Protein AF-A0A7T5EX10-F1 (afdb_monomer_lite)

pLDDT: mean 94.76, std 4.85, range [67.81, 98.88]

Sequence (346 aa):
MNSPRFLYRLFFRVMPVARNEIRRWTQKASNIPDDVLRQQALASLTTKRFHSDGGSVYAAQQIAGTRQLVRLIVALQTISDYLDNLCDRCETYDERDFHQLHHAMRDAVNPDAPLRPYYALRGYPDDGGYLADLVTACQSEIRQLPGYDAAKPYVEWLTQRYCELQEYKHIEPSQRQPRLIEWAKGYEEQFPELSWWEFAAATGSTLGTFALFAAAQNALSKEQAEAIWKGYFPWLCGLHILLDYLIDLEEDIQEGDFNFVQSYPSMGQAYSRLRRFKAEALQHVQGIEANTNIHRHVVNGLLAMYLSDNKVGRQAKVQPARKLVWSSGPTTWLFYGACIVYRIVR

Structure (mmCIF, N/CA/C/O backbone):
data_AF-A0A7T5EX10-F1
#
_entry.id   AF-A0A7T5EX10-F1
#
loop_
_atom_site.group_PDB
_atom_site.id
_atom_site.type_symbol
_atom_site.label_atom_id
_atom_site.label_alt_id
_atom_site.label_comp_id
_atom_site.label_asym_id
_atom_site.label_entity_id
_atom_site.label_seq_id
_atom_site.pdbx_PDB_ins_code
_atom_site.Cartn_x
_atom_site.Cartn_y
_atom_site.Cartn_z
_atom_site.occupancy
_atom_site.B_iso_or_equiv
_atom_site.auth_seq_id
_atom_site.auth_comp_id
_atom_site.auth_asym_id
_atom_site.auth_atom_id
_atom_site.pdbx_PDB_model_num
ATOM 1 N N . MET A 1 1 ? -9.673 -0.067 21.746 1.00 84.38 1 MET A N 1
ATOM 2 C CA . MET A 1 1 ? -8.866 -1.171 22.323 1.00 84.38 1 MET A CA 1
ATOM 3 C C . MET A 1 1 ? -7.502 -0.620 22.715 1.00 84.38 1 MET A C 1
ATOM 5 O O . MET A 1 1 ? -6.947 0.125 21.921 1.00 84.38 1 MET A O 1
ATOM 9 N N . ASN A 1 2 ? -6.985 -0.934 23.909 1.00 89.19 2 ASN A N 1
ATOM 10 C CA . ASN A 1 2 ? -5.665 -0.456 24.347 1.00 89.19 2 ASN A CA 1
ATOM 11 C C . ASN A 1 2 ? -4.507 -1.151 23.597 1.00 89.19 2 ASN A C 1
ATOM 13 O O . ASN A 1 2 ? -4.703 -2.194 22.965 1.00 89.19 2 ASN A O 1
ATOM 17 N N . SER A 1 3 ? -3.305 -0.575 23.673 1.00 92.81 3 SER A N 1
ATOM 18 C CA . SER A 1 3 ? -2.128 -1.013 22.910 1.00 92.81 3 SER A CA 1
ATOM 19 C C . SER A 1 3 ? -1.701 -2.464 23.198 1.00 92.81 3 SER A C 1
ATOM 21 O O . SER A 1 3 ? -1.506 -3.205 22.234 1.00 92.81 3 SER A O 1
ATOM 23 N N . PRO A 1 4 ? -1.632 -2.951 24.458 1.00 92.94 4 PRO A N 1
ATOM 24 C CA . PRO A 1 4 ? -1.248 -4.343 24.726 1.00 92.94 4 PRO A CA 1
ATOM 25 C C . PRO A 1 4 ? -2.238 -5.367 24.158 1.00 92.94 4 PRO A C 1
ATOM 27 O O . PRO A 1 4 ? -1.833 -6.348 23.536 1.00 92.94 4 PRO A O 1
ATOM 30 N N . ARG A 1 5 ? -3.550 -5.129 24.308 1.00 92.75 5 ARG A N 1
ATOM 31 C CA . ARG A 1 5 ? -4.578 -6.027 23.757 1.00 92.75 5 ARG A CA 1
ATOM 32 C C . ARG A 1 5 ? -4.584 -6.005 22.229 1.00 92.75 5 ARG A C 1
ATOM 34 O O . ARG A 1 5 ? -4.817 -7.045 21.615 1.00 92.75 5 ARG A O 1
ATOM 41 N N . PHE A 1 6 ? -4.309 -4.845 21.628 1.00 93.75 6 PHE A N 1
ATOM 42 C CA . PHE A 1 6 ? -4.122 -4.716 20.185 1.00 93.75 6 PHE A CA 1
ATOM 43 C C . PHE A 1 6 ? -2.951 -5.573 19.695 1.00 93.75 6 PHE A C 1
ATOM 45 O O . PHE A 1 6 ? -3.161 -6.413 18.825 1.00 93.75 6 PHE A O 1
ATOM 52 N N . LEU A 1 7 ? -1.768 -5.442 20.304 1.00 94.00 7 LEU A N 1
ATOM 53 C CA . LEU A 1 7 ? -0.596 -6.244 19.939 1.00 94.00 7 LEU A CA 1
ATOM 54 C C . LEU A 1 7 ? -0.833 -7.743 20.143 1.00 94.00 7 LEU A C 1
ATOM 56 O O . LEU A 1 7 ? -0.479 -8.538 19.278 1.00 94.00 7 LEU A O 1
ATOM 60 N N . TYR A 1 8 ? -1.488 -8.138 21.240 1.00 94.06 8 TYR A N 1
ATOM 61 C CA . TYR A 1 8 ? -1.846 -9.538 21.462 1.00 94.06 8 TYR A CA 1
ATOM 62 C C . TYR A 1 8 ? -2.723 -10.082 20.325 1.00 94.06 8 TYR A C 1
ATOM 64 O O . TYR A 1 8 ? -2.437 -11.137 19.761 1.00 94.06 8 TYR A O 1
ATOM 72 N N . ARG A 1 9 ? -3.781 -9.357 19.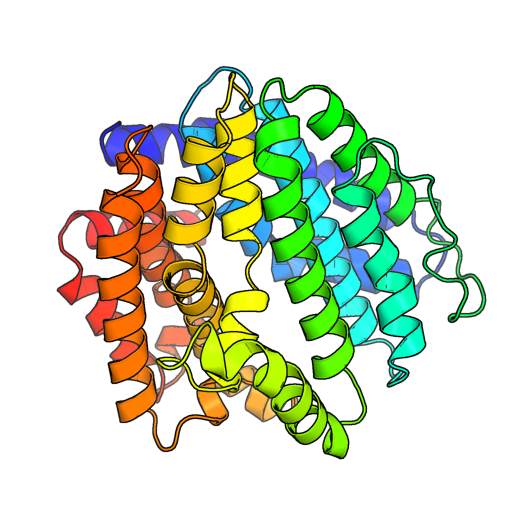938 1.00 93.19 9 ARG A N 1
ATOM 73 C CA . ARG A 1 9 ? -4.629 -9.773 18.811 1.00 93.19 9 ARG A CA 1
ATOM 74 C C . ARG A 1 9 ? -3.854 -9.803 17.501 1.00 93.19 9 ARG A C 1
ATOM 76 O O . ARG A 1 9 ? -3.982 -10.771 16.756 1.00 93.19 9 ARG A O 1
ATOM 83 N N . LEU A 1 10 ? -3.043 -8.783 17.242 1.00 94.25 10 LEU A N 1
ATOM 84 C CA . LEU A 1 10 ? -2.230 -8.702 16.041 1.00 94.25 10 LEU A CA 1
ATOM 85 C C . LEU A 1 10 ? -1.325 -9.932 15.910 1.00 94.25 10 LEU A C 1
ATOM 87 O O . LEU A 1 10 ? -1.465 -10.702 14.964 1.00 94.25 10 LEU A O 1
ATOM 91 N N . PHE A 1 11 ? -0.461 -10.183 16.892 1.00 92.69 11 PHE A N 1
ATOM 92 C CA . PHE A 1 11 ? 0.541 -11.242 16.784 1.00 92.69 11 PHE A CA 1
ATOM 93 C C . PHE A 1 11 ? -0.019 -12.654 16.952 1.00 92.69 11 PHE A C 1
ATOM 95 O O . PHE A 1 11 ? 0.466 -13.567 16.291 1.00 92.69 11 PHE A O 1
ATOM 102 N N . PHE A 1 12 ? -1.038 -12.856 17.793 1.00 91.69 12 PHE A N 1
ATOM 103 C CA . PHE A 1 12 ? -1.531 -14.206 18.101 1.00 91.69 12 PHE A CA 1
ATOM 104 C C . PHE A 1 12 ? -2.810 -14.597 17.358 1.00 91.69 12 PHE A C 1
ATOM 106 O O . PHE A 1 12 ? -3.148 -15.779 17.329 1.00 91.69 12 PHE A O 1
ATOM 113 N N . ARG A 1 13 ? -3.547 -13.648 16.768 1.00 93.06 13 ARG A N 1
ATOM 114 C CA . ARG A 1 13 ? -4.808 -13.938 16.057 1.00 93.06 13 ARG A CA 1
ATOM 115 C C . ARG A 1 13 ? -4.773 -13.546 14.588 1.00 93.06 13 ARG A C 1
ATOM 117 O O . ARG A 1 13 ? -5.311 -14.289 13.778 1.00 93.06 13 ARG A O 1
ATOM 124 N N . VAL A 1 14 ? -4.136 -12.430 14.246 1.00 95.62 14 VAL A N 1
ATOM 125 C CA . VAL A 1 14 ? -4.087 -11.930 12.865 1.00 95.62 14 VAL A CA 1
ATOM 126 C C . VAL A 1 14 ? -2.892 -12.499 12.108 1.00 95.62 14 VAL A C 1
ATOM 128 O O . VAL A 1 14 ? -3.078 -13.138 11.076 1.00 95.62 14 VAL A O 1
ATOM 131 N N . MET A 1 15 ? -1.675 -12.331 12.637 1.00 93.81 15 MET A N 1
ATOM 132 C CA . MET A 1 15 ? -0.450 -12.763 11.960 1.00 93.81 15 MET A CA 1
ATOM 133 C C . MET A 1 15 ? -0.489 -14.246 11.560 1.00 93.81 15 MET A C 1
ATOM 135 O O . MET A 1 15 ? -0.201 -14.537 10.406 1.00 93.81 15 MET A O 1
ATOM 139 N N . PRO A 1 16 ? -0.912 -15.212 12.402 1.00 93.81 16 PRO A N 1
ATOM 140 C CA . PRO A 1 16 ? -0.974 -16.613 11.979 1.00 93.81 16 PRO A CA 1
ATOM 141 C C . PRO A 1 16 ? -1.881 -16.849 10.763 1.00 93.81 16 PRO A C 1
ATOM 143 O O . PRO A 1 16 ? -1.556 -17.685 9.920 1.00 93.81 16 PRO A O 1
ATOM 146 N N . VAL A 1 17 ? -2.980 -16.093 10.646 1.00 96.06 17 VAL A N 1
ATOM 147 C CA . VAL A 1 17 ? -3.893 -16.160 9.496 1.00 96.06 17 VAL A CA 1
ATOM 148 C C . VAL A 1 17 ? -3.224 -15.570 8.257 1.00 96.06 17 VAL A C 1
ATOM 150 O O . VAL A 1 17 ? -3.201 -16.233 7.224 1.00 96.06 17 VAL A O 1
ATOM 153 N N . ALA A 1 18 ? -2.597 -14.394 8.370 1.00 95.88 18 ALA A N 1
ATOM 154 C CA . ALA A 1 18 ? -1.894 -13.757 7.253 1.00 95.88 18 ALA A CA 1
ATOM 155 C C . ALA A 1 18 ? -0.783 -14.666 6.710 1.00 95.88 18 ALA A C 1
ATOM 157 O O . ALA A 1 18 ? -0.689 -14.915 5.512 1.00 95.88 18 ALA A O 1
ATOM 158 N N . ARG A 1 19 ? -0.008 -15.285 7.607 1.00 93.94 19 ARG A N 1
ATOM 159 C CA . ARG A 1 19 ? 1.041 -16.252 7.255 1.00 93.94 19 ARG A CA 1
ATOM 160 C C . ARG A 1 19 ? 0.503 -17.511 6.579 1.00 93.94 19 ARG A C 1
ATOM 162 O O . ARG A 1 19 ? 1.232 -18.150 5.824 1.00 93.94 19 ARG A O 1
ATOM 169 N N . ASN A 1 20 ? -0.719 -17.931 6.896 1.00 96.12 20 ASN A N 1
ATOM 170 C CA . ASN A 1 20 ? -1.351 -19.062 6.224 1.00 96.12 20 ASN A CA 1
ATOM 171 C C . ASN A 1 20 ? -1.798 -18.689 4.806 1.00 96.12 20 ASN A C 1
ATOM 173 O O . ASN A 1 20 ? -1.563 -19.456 3.879 1.00 96.12 20 ASN A O 1
ATOM 177 N N . GLU A 1 21 ? -2.379 -17.501 4.631 1.00 97.69 21 GLU A N 1
ATOM 178 C CA . GLU A 1 21 ? -2.768 -16.996 3.310 1.00 97.69 21 GLU A CA 1
ATOM 179 C C . GLU A 1 21 ? -1.551 -16.749 2.410 1.00 97.69 21 GLU A C 1
ATOM 181 O O . GLU A 1 21 ? -1.556 -17.187 1.265 1.00 97.69 21 GLU A O 1
ATOM 186 N N . ILE A 1 22 ? -0.466 -16.171 2.939 1.00 96.75 22 ILE A N 1
ATOM 187 C CA . ILE A 1 22 ? 0.800 -16.032 2.202 1.00 96.75 22 ILE A CA 1
ATOM 188 C C . ILE A 1 22 ? 1.311 -17.405 1.755 1.00 96.75 22 ILE A C 1
ATOM 190 O O . ILE A 1 22 ? 1.597 -17.584 0.581 1.00 96.75 22 ILE A O 1
ATOM 194 N N . ARG A 1 23 ? 1.354 -18.409 2.648 1.00 97.06 23 ARG A N 1
ATOM 195 C CA . ARG A 1 23 ? 1.777 -19.777 2.283 1.00 97.06 23 ARG A CA 1
ATOM 196 C C . ARG A 1 23 ? 0.911 -20.386 1.181 1.00 97.06 23 ARG A C 1
ATOM 198 O O . ARG A 1 23 ? 1.448 -21.024 0.280 1.00 97.06 23 ARG A O 1
ATOM 205 N N . ARG A 1 24 ? -0.407 -20.173 1.237 1.00 98.06 24 ARG A N 1
ATOM 206 C CA . ARG A 1 24 ? -1.337 -20.617 0.191 1.00 98.06 24 ARG A CA 1
ATOM 207 C C . ARG A 1 24 ? -0.996 -19.977 -1.155 1.00 98.06 24 ARG A C 1
ATOM 209 O O . ARG A 1 24 ? -0.929 -20.684 -2.158 1.00 98.06 24 ARG A O 1
ATOM 216 N N . TRP A 1 25 ? -0.753 -18.668 -1.181 1.00 98.50 25 TRP A N 1
ATOM 217 C CA . TRP A 1 25 ? -0.365 -17.973 -2.408 1.00 98.50 25 TRP A CA 1
ATOM 218 C C . TRP A 1 25 ? 1.036 -18.351 -2.887 1.00 98.50 25 TRP A C 1
ATOM 220 O O . TRP A 1 25 ? 1.220 -18.482 -4.090 1.00 98.50 25 TRP A O 1
ATOM 230 N N . THR A 1 26 ? 1.987 -18.633 -1.993 1.00 98.31 26 THR A N 1
ATOM 231 C CA . THR A 1 26 ? 3.313 -19.159 -2.358 1.00 98.31 26 THR A CA 1
ATOM 232 C C . THR A 1 26 ? 3.210 -20.521 -3.035 1.00 98.31 26 THR A C 1
ATOM 234 O O . THR A 1 26 ? 3.834 -20.729 -4.068 1.00 98.31 26 THR A O 1
ATOM 237 N N . GLN A 1 27 ? 2.390 -21.435 -2.505 1.00 98.06 27 GLN A N 1
ATOM 238 C CA . GLN A 1 27 ? 2.165 -22.743 -3.130 1.00 98.06 27 GLN A CA 1
ATOM 239 C C . GLN A 1 27 ? 1.499 -22.616 -4.505 1.00 98.06 27 GLN A C 1
ATOM 241 O O . GLN A 1 27 ? 1.769 -23.403 -5.407 1.00 98.06 27 GLN A O 1
ATOM 246 N N . LYS A 1 28 ? 0.610 -21.636 -4.679 1.00 98.31 28 LYS A N 1
ATOM 247 C CA . LYS A 1 28 ? 0.007 -21.382 -5.987 1.00 98.31 28 LYS A CA 1
ATOM 248 C C . LYS A 1 28 ? 1.030 -20.794 -6.962 1.00 98.31 28 LYS A C 1
ATOM 250 O O . LYS A 1 28 ? 1.142 -21.285 -8.078 1.00 98.31 28 LYS A O 1
ATOM 255 N N . ALA A 1 29 ? 1.816 -19.817 -6.511 1.00 98.38 29 ALA A N 1
ATOM 256 C CA . ALA A 1 29 ? 2.875 -19.194 -7.295 1.00 98.38 29 ALA A CA 1
ATOM 257 C C . ALA A 1 29 ? 3.938 -20.209 -7.744 1.00 98.38 29 ALA A C 1
ATOM 259 O O . ALA A 1 29 ? 4.404 -20.137 -8.873 1.00 98.38 29 ALA A O 1
ATOM 260 N N . SER A 1 30 ? 4.285 -21.208 -6.921 1.00 98.12 30 SER A N 1
ATOM 261 C CA . SER A 1 30 ? 5.263 -22.238 -7.305 1.00 98.12 30 SER A CA 1
ATOM 262 C C . SER A 1 30 ? 4.819 -23.127 -8.469 1.00 98.12 30 SER A C 1
ATOM 264 O O . SER A 1 30 ? 5.660 -23.797 -9.057 1.00 98.12 30 SER A O 1
ATOM 266 N N . ASN A 1 31 ? 3.524 -23.135 -8.792 1.00 98.00 31 ASN A N 1
ATOM 267 C CA . ASN A 1 31 ? 2.961 -23.903 -9.901 1.00 98.00 31 ASN A CA 1
ATOM 268 C C . ASN A 1 31 ? 2.751 -23.056 -11.166 1.00 98.00 31 ASN A C 1
ATOM 270 O O . ASN A 1 31 ? 2.185 -23.569 -12.128 1.00 98.00 31 ASN A O 1
ATOM 274 N N . ILE A 1 32 ? 3.169 -21.783 -11.170 1.00 98.62 32 ILE A N 1
ATOM 275 C CA . ILE A 1 32 ? 3.121 -20.929 -12.360 1.00 98.62 32 ILE A CA 1
ATOM 276 C C . ILE A 1 32 ? 3.999 -21.560 -13.463 1.00 98.62 32 ILE A C 1
ATOM 278 O O . ILE A 1 32 ? 5.187 -21.790 -13.206 1.00 98.62 32 ILE A O 1
ATOM 282 N N . PRO A 1 33 ? 3.454 -21.852 -14.662 1.00 98.12 33 PRO A N 1
ATOM 283 C CA . PRO A 1 33 ? 4.213 -22.468 -15.752 1.00 98.12 33 PRO A CA 1
ATOM 284 C C . PRO A 1 33 ? 5.353 -21.590 -16.270 1.00 98.12 33 PRO A C 1
ATOM 286 O O . PRO A 1 33 ? 6.474 -22.078 -16.399 1.00 98.12 33 PRO A O 1
ATOM 289 N N . ASP A 1 34 ? 5.088 -20.305 -16.520 1.00 97.50 34 ASP A N 1
ATOM 290 C CA . ASP A 1 34 ? 6.103 -19.370 -17.001 1.00 97.50 34 ASP A CA 1
ATOM 291 C C . ASP A 1 34 ? 7.179 -19.090 -15.936 1.00 97.50 34 ASP A C 1
ATOM 293 O O . ASP A 1 34 ? 6.892 -18.678 -14.809 1.00 97.50 34 ASP A O 1
ATOM 297 N N . ASP A 1 35 ? 8.445 -19.310 -16.289 1.00 95.81 35 ASP A N 1
ATOM 298 C CA . ASP A 1 35 ? 9.564 -19.220 -15.349 1.00 95.81 35 ASP A CA 1
ATOM 299 C C . ASP A 1 35 ? 9.772 -17.800 -14.806 1.00 95.81 35 ASP A C 1
ATOM 301 O O . ASP A 1 35 ? 10.053 -17.633 -13.613 1.00 95.81 35 ASP A O 1
ATOM 305 N N . VAL A 1 36 ? 9.595 -16.780 -15.652 1.00 94.88 36 VAL A N 1
ATOM 306 C CA . VAL A 1 36 ? 9.777 -15.375 -15.272 1.00 94.88 36 VAL A CA 1
ATOM 307 C C . VAL A 1 36 ? 8.652 -14.957 -14.333 1.00 94.88 36 VAL A C 1
ATOM 309 O O . VAL A 1 36 ? 8.920 -14.451 -13.241 1.00 94.88 36 VAL A O 1
ATOM 312 N N . LEU A 1 37 ? 7.396 -15.227 -14.695 1.00 97.00 37 LEU A N 1
ATOM 313 C CA . LEU A 1 37 ? 6.245 -14.921 -13.846 1.00 97.00 37 LEU A CA 1
ATOM 314 C C . LEU A 1 37 ? 6.333 -15.644 -12.498 1.00 97.00 37 LEU A C 1
ATOM 316 O O . LEU A 1 37 ? 6.092 -15.024 -11.458 1.00 97.00 37 LEU A O 1
ATOM 320 N N . ARG A 1 38 ? 6.731 -16.924 -12.499 1.00 98.06 38 ARG A N 1
ATOM 321 C CA . ARG A 1 38 ? 6.936 -17.714 -11.279 1.00 98.06 38 ARG A CA 1
ATOM 322 C C . ARG A 1 38 ? 7.993 -17.090 -10.381 1.00 98.06 38 ARG A C 1
ATOM 324 O O . ARG A 1 38 ? 7.754 -16.917 -9.184 1.00 98.06 38 ARG A O 1
ATOM 331 N N . GLN A 1 39 ? 9.152 -16.748 -10.943 1.00 97.12 39 GLN A N 1
ATOM 332 C CA . GLN A 1 39 ? 10.242 -16.132 -10.194 1.00 97.12 39 GLN A CA 1
ATOM 333 C C . GLN A 1 39 ? 9.799 -14.807 -9.569 1.00 97.12 39 GLN A C 1
ATOM 335 O O . GLN A 1 39 ? 10.021 -14.603 -8.375 1.00 97.12 39 GLN A O 1
ATOM 340 N N . GLN A 1 40 ? 9.126 -13.939 -10.332 1.00 96.50 40 GLN A N 1
ATOM 341 C CA . GLN A 1 40 ? 8.692 -12.635 -9.828 1.00 96.50 40 GLN A CA 1
ATOM 342 C C . GLN A 1 40 ? 7.598 -12.745 -8.756 1.00 96.50 40 GLN A C 1
ATOM 344 O O . GLN A 1 40 ? 7.660 -12.022 -7.759 1.00 96.50 40 GLN A O 1
ATOM 349 N N . ALA A 1 41 ? 6.652 -13.681 -8.898 1.00 97.31 41 ALA A N 1
ATOM 350 C CA . ALA A 1 41 ? 5.614 -13.940 -7.895 1.00 97.31 41 ALA A CA 1
ATOM 351 C C . ALA A 1 41 ? 6.184 -14.523 -6.589 1.00 97.31 41 ALA A C 1
ATOM 353 O O . ALA A 1 41 ? 5.795 -14.128 -5.489 1.00 97.31 41 ALA A O 1
ATOM 354 N N . LEU A 1 42 ? 7.129 -15.464 -6.681 1.00 97.94 42 LEU A N 1
ATOM 355 C CA . LEU A 1 42 ? 7.789 -16.027 -5.499 1.00 97.94 42 LEU A CA 1
ATOM 356 C C . LEU A 1 42 ? 8.695 -14.999 -4.810 1.00 97.94 42 LEU A C 1
ATOM 358 O O . LEU A 1 42 ? 8.747 -14.958 -3.575 1.00 97.94 42 LEU A O 1
ATOM 362 N N . ALA A 1 43 ? 9.382 -14.161 -5.592 1.00 95.12 43 ALA A N 1
ATOM 363 C CA . ALA A 1 43 ? 10.202 -13.079 -5.071 1.00 95.12 43 ALA A CA 1
ATOM 364 C C . ALA A 1 43 ? 9.348 -12.079 -4.280 1.00 95.12 43 ALA A C 1
ATOM 366 O O . ALA A 1 43 ? 9.666 -11.828 -3.117 1.00 95.12 43 ALA A O 1
ATOM 367 N N . SER A 1 44 ? 8.229 -11.594 -4.839 1.00 93.88 44 SER A N 1
ATOM 368 C CA . SER A 1 44 ? 7.360 -10.614 -4.167 1.00 93.88 44 SER A CA 1
ATOM 369 C C . SER A 1 44 ? 6.816 -11.150 -2.836 1.00 93.88 44 SER A C 1
ATOM 371 O O . SER A 1 44 ? 6.927 -10.493 -1.800 1.00 93.88 44 SER A O 1
ATOM 373 N N . LEU A 1 45 ? 6.348 -12.402 -2.804 1.00 93.19 45 LEU A N 1
ATOM 374 C CA . LEU A 1 45 ? 5.855 -13.054 -1.584 1.00 93.19 45 LEU A CA 1
ATOM 375 C C . LEU A 1 45 ? 6.933 -13.265 -0.508 1.00 93.19 45 LEU A C 1
ATOM 377 O O . LEU A 1 45 ? 6.601 -13.406 0.674 1.00 93.19 45 LEU A O 1
ATOM 381 N N . THR A 1 46 ? 8.209 -13.311 -0.893 1.00 89.81 46 THR A N 1
ATOM 382 C CA . THR A 1 46 ? 9.328 -13.540 0.031 1.00 89.81 46 THR A CA 1
ATOM 383 C C . THR A 1 46 ? 9.881 -12.226 0.570 1.00 89.81 46 THR A C 1
ATOM 385 O O . THR A 1 46 ? 9.976 -12.057 1.790 1.00 89.81 46 THR A O 1
ATOM 388 N N . THR A 1 47 ? 10.218 -11.288 -0.317 1.00 84.88 47 THR A N 1
ATOM 389 C CA . THR A 1 47 ? 10.913 -10.042 0.033 1.00 84.88 47 THR A CA 1
ATOM 390 C C . THR A 1 47 ? 9.956 -8.961 0.536 1.00 84.88 47 THR A C 1
ATOM 392 O O . THR A 1 47 ? 10.295 -8.248 1.479 1.00 84.88 47 THR A O 1
ATOM 395 N N . LYS A 1 48 ? 8.720 -8.910 0.018 1.00 86.12 48 LYS A N 1
ATOM 396 C CA . LYS A 1 48 ? 7.714 -7.875 0.338 1.00 86.12 48 LYS A CA 1
ATOM 397 C C . LYS A 1 48 ? 6.643 -8.333 1.332 1.00 86.12 48 LYS A C 1
ATOM 399 O O . LYS A 1 48 ? 5.708 -7.612 1.663 1.00 86.12 48 LYS A O 1
ATOM 404 N N . ARG A 1 49 ? 6.822 -9.509 1.947 1.00 83.38 49 ARG A N 1
ATOM 405 C CA . ARG A 1 49 ? 5.900 -10.082 2.953 1.00 83.38 49 ARG A CA 1
ATOM 406 C C . ARG A 1 49 ? 5.499 -9.121 4.080 1.00 83.38 49 ARG A C 1
ATOM 408 O O . ARG A 1 49 ? 4.422 -9.267 4.661 1.00 83.38 49 ARG A O 1
ATOM 415 N N . PHE A 1 50 ? 6.373 -8.186 4.448 1.00 85.25 50 PHE A N 1
ATOM 416 C CA . PHE A 1 50 ? 6.081 -7.223 5.507 1.00 85.25 50 PHE A CA 1
ATOM 417 C C . PHE A 1 50 ? 4.923 -6.274 5.148 1.00 85.25 50 PHE A C 1
ATOM 419 O O . PHE A 1 50 ? 4.216 -5.868 6.068 1.00 85.25 50 PHE A O 1
ATOM 426 N N . HIS A 1 51 ? 4.652 -6.010 3.862 1.00 88.56 51 HIS A N 1
ATOM 427 C CA . HIS A 1 51 ? 3.479 -5.245 3.425 1.00 88.56 51 HIS A CA 1
ATOM 428 C C . HIS A 1 51 ? 2.177 -5.953 3.804 1.00 88.56 51 HIS A C 1
ATOM 430 O O . HIS A 1 51 ? 1.279 -5.348 4.383 1.00 88.56 51 HIS A O 1
ATOM 436 N N . SER A 1 52 ? 2.089 -7.264 3.559 1.00 87.31 52 SER A N 1
ATOM 437 C CA . SER A 1 52 ? 0.919 -8.073 3.930 1.00 87.31 52 SER A CA 1
ATOM 438 C C . SER A 1 52 ? 0.747 -8.202 5.451 1.00 87.31 52 SER A C 1
ATOM 440 O O . SER A 1 52 ? -0.374 -8.097 5.963 1.00 87.31 52 SER A O 1
ATOM 442 N N . ASP A 1 53 ? 1.847 -8.390 6.195 1.00 85.50 53 ASP A N 1
ATOM 443 C CA . ASP A 1 53 ? 1.834 -8.385 7.667 1.00 85.50 53 ASP A CA 1
ATOM 444 C C . ASP A 1 53 ? 1.351 -7.010 8.193 1.00 85.50 53 ASP A C 1
ATOM 446 O O . ASP A 1 53 ? 0.477 -6.932 9.060 1.00 85.50 53 ASP A O 1
ATOM 450 N N . GLY A 1 54 ? 1.881 -5.918 7.635 1.00 86.06 54 GLY A N 1
ATOM 451 C CA . GLY A 1 54 ? 1.551 -4.538 7.987 1.00 86.06 54 GLY A CA 1
ATOM 452 C C . GLY A 1 54 ? 0.122 -4.136 7.636 1.00 86.06 54 GLY A C 1
ATOM 453 O O . GLY A 1 54 ? -0.573 -3.561 8.469 1.00 86.06 54 GLY A O 1
ATOM 454 N N . GLY A 1 55 ? -0.359 -4.498 6.449 1.00 88.88 55 GLY A N 1
ATOM 455 C CA . GLY A 1 55 ? -1.735 -4.259 6.022 1.00 88.88 55 GLY A CA 1
ATOM 456 C C . GLY A 1 55 ? -2.738 -5.013 6.892 1.00 88.88 55 GLY A C 1
ATOM 457 O O . GLY A 1 55 ? -3.784 -4.482 7.246 1.00 88.88 55 GLY A O 1
ATOM 458 N N . SER A 1 56 ? -2.407 -6.225 7.343 1.00 93.00 56 SER A N 1
ATOM 459 C CA . SER A 1 56 ? -3.333 -7.048 8.132 1.00 93.00 56 SER A CA 1
ATOM 460 C C . SER A 1 56 ? -3.665 -6.467 9.519 1.00 93.00 56 SER A C 1
ATOM 462 O O . SER A 1 56 ? -4.597 -6.945 10.167 1.00 93.00 56 SER A O 1
ATOM 464 N N . VAL A 1 57 ? -2.976 -5.414 9.987 1.00 94.56 57 VAL A N 1
ATOM 465 C CA . VAL A 1 57 ? -3.213 -4.784 11.304 1.00 94.56 57 VAL A CA 1
ATOM 466 C C . VAL A 1 57 ? -4.665 -4.370 11.542 1.00 94.56 57 VAL A C 1
ATOM 468 O O . VAL A 1 57 ? -5.146 -4.431 12.678 1.00 94.56 57 VAL A O 1
ATOM 471 N N . TYR A 1 58 ? -5.391 -4.010 10.483 1.00 94.50 58 TYR A N 1
ATOM 472 C CA . TYR A 1 58 ? -6.802 -3.638 10.564 1.00 94.50 58 TYR A CA 1
ATOM 473 C C . TYR A 1 58 ? -7.688 -4.771 11.078 1.00 94.50 58 TYR A C 1
ATOM 475 O O . TYR A 1 58 ? -8.649 -4.516 11.804 1.00 94.50 58 TYR A O 1
ATOM 483 N N . ALA A 1 59 ? -7.325 -6.023 10.801 1.00 94.12 59 ALA A N 1
ATOM 484 C CA . ALA A 1 59 ? -8.070 -7.193 11.246 1.00 94.12 59 ALA A CA 1
ATOM 485 C C . ALA A 1 59 ? -7.962 -7.454 12.756 1.00 94.12 59 ALA A C 1
ATOM 487 O O . ALA A 1 59 ? -8.676 -8.304 13.285 1.00 94.12 59 ALA A O 1
ATOM 488 N N . ALA A 1 60 ? -7.116 -6.712 13.482 1.00 93.19 60 ALA A N 1
ATOM 489 C CA . ALA A 1 60 ? -7.040 -6.797 14.940 1.00 93.19 60 ALA A CA 1
ATOM 490 C C . ALA A 1 60 ? -8.169 -6.017 15.650 1.00 93.19 60 ALA A C 1
ATOM 492 O O . ALA A 1 60 ? -8.380 -6.206 16.856 1.00 93.19 60 ALA A O 1
ATOM 493 N N . GLN A 1 61 ? -8.896 -5.148 14.934 1.00 87.69 61 GLN A N 1
ATOM 494 C CA . GLN A 1 61 ? -9.972 -4.318 15.489 1.00 87.69 61 GLN A CA 1
ATOM 495 C C . GLN A 1 61 ? -11.106 -5.158 16.084 1.00 87.69 61 GLN A C 1
ATOM 497 O O . GLN A 1 61 ? -11.484 -4.977 17.247 1.00 87.69 61 GLN A O 1
ATOM 502 N N . GLN A 1 62 ? -11.581 -6.134 15.316 1.00 84.62 62 GLN A N 1
ATOM 503 C CA . GLN A 1 62 ? -12.692 -7.013 15.661 1.00 84.62 62 GLN A CA 1
ATOM 504 C C . GLN A 1 62 ? -12.338 -8.476 15.381 1.00 84.62 62 GLN A C 1
ATOM 506 O O . GLN A 1 62 ? -11.493 -8.770 14.545 1.00 84.62 62 GLN A O 1
ATOM 511 N N . ILE A 1 63 ? -12.945 -9.390 16.146 1.00 82.81 63 ILE A N 1
ATOM 512 C CA . ILE A 1 63 ? -12.725 -10.841 15.998 1.00 82.81 63 ILE A CA 1
ATOM 513 C C . ILE A 1 63 ? -13.593 -11.396 14.863 1.00 82.81 63 ILE A C 1
ATOM 515 O O . ILE A 1 63 ? -13.155 -12.247 14.090 1.00 82.81 63 ILE A O 1
ATOM 519 N N . ALA A 1 64 ? -14.837 -10.919 14.773 1.00 88.62 64 ALA A N 1
ATOM 520 C CA . ALA A 1 64 ? -15.706 -11.231 13.651 1.00 88.62 64 ALA A CA 1
ATOM 521 C C . ALA A 1 64 ? -15.078 -10.675 12.367 1.00 88.62 64 ALA A C 1
ATOM 523 O O . ALA A 1 64 ? -14.573 -9.556 12.357 1.00 88.62 64 ALA A O 1
ATOM 524 N N . GLY A 1 65 ? -15.046 -11.481 11.308 1.00 91.19 65 GLY A N 1
ATOM 525 C CA . GLY A 1 65 ? -14.497 -11.056 10.022 1.00 91.19 65 GLY A CA 1
ATOM 526 C C . GLY A 1 65 ? -12.964 -10.980 9.938 1.00 91.19 65 GLY A C 1
ATOM 527 O O . GLY A 1 65 ? -12.460 -10.648 8.870 1.00 91.19 65 GLY A O 1
ATOM 528 N N . THR A 1 66 ? -12.192 -11.337 10.980 1.00 94.38 66 THR A N 1
ATOM 529 C CA . THR A 1 66 ? -10.711 -11.311 10.913 1.00 94.38 66 THR A CA 1
ATOM 530 C C . THR A 1 66 ? -10.176 -12.096 9.711 1.00 94.38 66 THR A C 1
ATOM 532 O O . THR A 1 66 ? -9.325 -11.600 8.981 1.00 94.38 66 THR A O 1
ATOM 535 N N . ARG A 1 67 ? -10.672 -13.321 9.480 1.00 96.56 67 ARG A N 1
ATOM 536 C CA . ARG A 1 67 ? -10.197 -14.171 8.371 1.00 96.56 67 ARG A CA 1
ATOM 537 C C . ARG A 1 67 ? -10.539 -13.590 6.999 1.00 96.56 67 ARG A C 1
ATOM 539 O O . ARG A 1 67 ? -9.676 -13.590 6.132 1.00 96.56 67 ARG A O 1
ATOM 546 N N . GLN A 1 68 ? -11.764 -13.090 6.844 1.00 97.31 68 GLN A N 1
ATOM 547 C CA . GLN A 1 68 ? -12.260 -12.448 5.624 1.00 97.31 68 GLN A CA 1
ATOM 548 C C . GLN A 1 68 ? -11.382 -11.243 5.252 1.00 97.31 68 GLN A C 1
ATOM 550 O O . GLN A 1 68 ? -10.836 -11.170 4.156 1.00 97.31 68 GLN A O 1
ATOM 555 N N . LEU A 1 69 ? -11.152 -10.341 6.214 1.00 97.69 69 LEU A N 1
ATOM 556 C CA . LEU A 1 69 ? -10.357 -9.137 5.983 1.00 97.69 69 LEU A CA 1
ATOM 557 C C . LEU A 1 69 ? -8.888 -9.460 5.692 1.00 97.69 69 LEU A C 1
ATOM 559 O O . LEU A 1 69 ? -8.302 -8.866 4.796 1.00 97.69 69 LEU A O 1
ATOM 563 N N . VAL A 1 70 ? -8.293 -10.419 6.410 1.00 98.25 70 VAL A N 1
ATOM 564 C CA . VAL A 1 70 ? -6.913 -10.849 6.137 1.00 98.25 70 VAL A CA 1
ATOM 565 C C . VAL A 1 70 ? -6.790 -11.455 4.740 1.00 98.25 70 VAL A C 1
ATOM 567 O O . VAL A 1 70 ? -5.838 -11.139 4.037 1.00 98.25 70 VAL A O 1
ATOM 570 N N . ARG A 1 71 ? -7.745 -12.287 4.310 1.00 98.38 71 ARG A N 1
ATOM 571 C CA . ARG A 1 71 ? -7.761 -12.852 2.952 1.00 98.38 71 ARG A CA 1
ATOM 572 C C . ARG A 1 71 ? -7.793 -11.775 1.881 1.00 98.38 71 ARG A C 1
ATOM 574 O O . ARG A 1 71 ? -6.980 -11.829 0.962 1.00 98.38 71 ARG A O 1
ATOM 581 N N . LEU A 1 72 ? -8.686 -10.801 2.040 1.00 98.62 72 LEU A N 1
ATOM 582 C CA . LEU A 1 72 ? -8.821 -9.676 1.122 1.00 98.62 72 LEU A CA 1
ATOM 583 C C . LEU A 1 72 ? -7.539 -8.838 1.058 1.00 98.62 72 LEU A C 1
ATOM 585 O O . LEU A 1 72 ? -7.009 -8.603 -0.023 1.00 98.62 72 LEU A O 1
ATOM 589 N N . ILE A 1 73 ? -7.010 -8.431 2.214 1.00 98.50 73 ILE A N 1
ATOM 590 C CA . ILE A 1 73 ? -5.801 -7.602 2.297 1.00 98.50 73 ILE A CA 1
ATOM 591 C C . ILE A 1 73 ? -4.592 -8.333 1.715 1.00 98.50 73 ILE A C 1
ATOM 593 O O . ILE A 1 73 ? -3.869 -7.758 0.910 1.00 98.50 73 ILE A O 1
ATOM 597 N N . VAL A 1 74 ? -4.376 -9.597 2.095 1.00 98.56 74 VAL A N 1
ATOM 598 C CA . VAL A 1 74 ? -3.236 -10.378 1.598 1.00 98.56 74 VAL A CA 1
ATOM 599 C C . VAL A 1 74 ? -3.351 -10.589 0.092 1.00 98.56 74 VAL A C 1
ATOM 601 O O . VAL A 1 74 ? -2.349 -10.443 -0.597 1.00 98.56 74 VAL A O 1
ATOM 604 N N . ALA A 1 75 ? -4.538 -10.897 -0.441 1.00 98.69 75 ALA A N 1
ATOM 605 C CA . ALA A 1 75 ? -4.718 -11.049 -1.883 1.00 98.69 75 ALA A CA 1
ATOM 606 C C . ALA A 1 75 ? -4.422 -9.739 -2.632 1.00 98.69 75 ALA A C 1
ATOM 608 O O . ALA A 1 75 ? -3.582 -9.743 -3.527 1.00 98.69 75 ALA A O 1
ATOM 609 N N . LEU A 1 76 ? -5.018 -8.612 -2.222 1.00 98.75 76 LEU A N 1
ATOM 610 C CA . LEU A 1 76 ? -4.806 -7.328 -2.899 1.00 98.75 76 LEU A CA 1
ATOM 611 C C . LEU A 1 76 ? -3.348 -6.856 -2.793 1.00 98.75 76 LEU A C 1
ATOM 613 O O . LEU A 1 76 ? -2.777 -6.394 -3.776 1.00 98.75 76 LEU A O 1
ATOM 617 N N . GLN A 1 77 ? -2.720 -7.019 -1.624 1.00 98.38 77 GLN A N 1
ATOM 618 C CA . GLN A 1 77 ? -1.310 -6.668 -1.451 1.00 98.38 77 GLN A CA 1
ATOM 619 C C . GLN A 1 77 ? -0.388 -7.587 -2.262 1.00 98.38 77 GLN A C 1
ATOM 621 O O . GLN A 1 77 ? 0.602 -7.118 -2.809 1.00 98.38 77 GLN A O 1
ATOM 626 N N . THR A 1 78 ? -0.732 -8.872 -2.401 1.00 98.44 78 THR A N 1
ATOM 627 C CA . THR A 1 78 ? 0.023 -9.801 -3.256 1.00 98.44 78 THR A CA 1
ATOM 628 C C . THR A 1 78 ? -0.055 -9.386 -4.725 1.00 98.44 78 THR A C 1
ATOM 630 O O . THR A 1 78 ? 0.961 -9.456 -5.406 1.00 98.44 78 THR A O 1
ATOM 633 N N . ILE A 1 79 ? -1.214 -8.907 -5.208 1.00 98.62 79 ILE A N 1
ATOM 634 C CA . ILE A 1 79 ? -1.327 -8.322 -6.557 1.00 98.62 79 ILE A CA 1
ATOM 635 C C . ILE A 1 79 ? -0.390 -7.117 -6.672 1.00 98.62 79 ILE A C 1
ATOM 637 O O . ILE A 1 79 ? 0.463 -7.110 -7.549 1.00 98.62 79 ILE A O 1
ATOM 641 N N . SER A 1 80 ? -0.509 -6.145 -5.762 1.00 97.81 80 SER A N 1
ATOM 642 C CA . SER A 1 80 ? 0.337 -4.942 -5.713 1.00 97.81 80 SER A CA 1
ATOM 643 C C . SER A 1 80 ? 1.830 -5.283 -5.806 1.00 97.81 80 SER A C 1
ATOM 645 O O . SER A 1 80 ? 2.511 -4.838 -6.722 1.00 97.81 80 SER A O 1
ATOM 647 N N . ASP A 1 81 ? 2.333 -6.121 -4.896 1.00 96.75 81 ASP A N 1
ATOM 648 C CA . ASP A 1 81 ? 3.761 -6.458 -4.820 1.00 96.75 81 ASP A CA 1
ATOM 649 C C . ASP A 1 81 ? 4.244 -7.265 -6.037 1.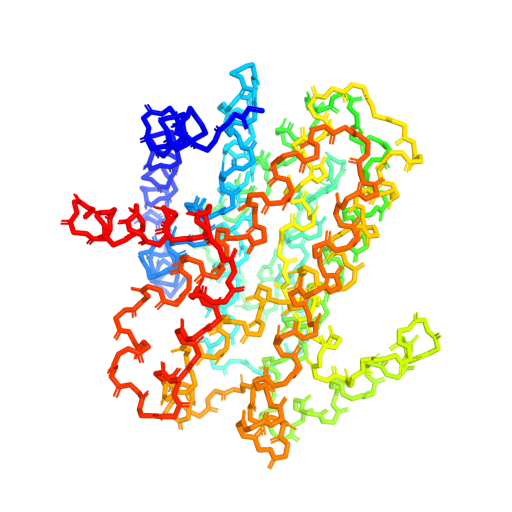00 96.75 81 ASP A C 1
ATOM 651 O O . ASP A 1 81 ? 5.397 -7.147 -6.454 1.00 96.75 81 ASP A O 1
ATOM 655 N N . TYR A 1 82 ? 3.381 -8.118 -6.596 1.00 97.69 82 TYR A N 1
ATOM 656 C CA . TYR A 1 82 ? 3.693 -8.903 -7.785 1.00 97.69 82 TYR A CA 1
ATOM 657 C C . TYR A 1 82 ? 3.753 -8.037 -9.046 1.00 97.69 82 TYR A C 1
ATOM 659 O O . TYR A 1 82 ? 4.713 -8.154 -9.804 1.00 97.69 82 TYR A O 1
ATOM 667 N N . LEU A 1 83 ? 2.772 -7.154 -9.257 1.00 97.00 83 LEU A N 1
ATOM 668 C CA . LEU A 1 83 ? 2.765 -6.252 -10.409 1.00 97.00 83 LEU A CA 1
ATOM 669 C C . LEU A 1 83 ? 3.936 -5.267 -10.362 1.00 97.00 83 LEU A C 1
ATOM 671 O O . LEU A 1 83 ? 4.546 -5.028 -11.397 1.00 97.00 83 LEU A O 1
ATOM 675 N N . ASP A 1 84 ? 4.292 -4.766 -9.180 1.00 93.62 84 ASP A N 1
ATOM 676 C CA . ASP A 1 84 ? 5.474 -3.921 -8.973 1.00 93.62 84 ASP A CA 1
ATOM 677 C C . ASP A 1 84 ? 6.755 -4.647 -9.430 1.00 93.62 84 ASP A C 1
ATOM 679 O O . ASP A 1 84 ? 7.468 -4.152 -10.297 1.00 93.62 84 ASP A O 1
ATOM 683 N N . ASN A 1 85 ? 6.968 -5.902 -9.004 1.00 93.12 85 ASN A N 1
ATOM 684 C CA . ASN A 1 85 ? 8.089 -6.715 -9.500 1.00 93.12 85 ASN A CA 1
ATOM 685 C C . ASN A 1 85 ? 8.066 -6.913 -11.026 1.00 93.12 85 ASN A C 1
ATOM 687 O O . ASN A 1 85 ? 9.115 -6.881 -11.668 1.00 93.12 85 ASN A O 1
ATOM 691 N N . LEU A 1 86 ? 6.888 -7.150 -11.613 1.00 93.62 86 LEU A N 1
ATOM 692 C CA . LEU A 1 86 ? 6.751 -7.312 -13.063 1.00 93.62 86 LEU A CA 1
ATOM 693 C C . LEU A 1 86 ? 7.055 -6.027 -13.838 1.00 93.62 86 LEU A C 1
ATOM 695 O O . LEU A 1 86 ? 7.453 -6.118 -15.002 1.00 93.62 86 LEU A O 1
ATOM 699 N N . CYS A 1 87 ? 6.835 -4.859 -13.237 1.00 91.69 87 CYS A N 1
ATOM 700 C CA . CYS A 1 87 ? 7.155 -3.574 -13.847 1.00 91.69 87 CYS A CA 1
ATOM 701 C C . CYS A 1 87 ? 8.644 -3.234 -13.691 1.00 91.69 87 CYS A C 1
ATOM 703 O O . CYS A 1 87 ? 9.259 -2.795 -14.657 1.00 91.69 87 CYS A O 1
ATOM 705 N N . ASP A 1 88 ? 9.238 -3.519 -12.530 1.00 84.69 88 ASP A N 1
ATOM 706 C CA . ASP A 1 88 ? 10.652 -3.241 -12.244 1.00 84.69 88 ASP A CA 1
ATOM 707 C C . ASP A 1 88 ? 11.626 -4.187 -12.962 1.00 84.69 88 ASP A C 1
ATOM 709 O O . ASP A 1 88 ? 12.695 -3.776 -13.409 1.00 84.69 88 ASP A O 1
ATOM 713 N N . ARG A 1 89 ? 11.310 -5.487 -13.021 1.00 83.25 89 ARG A N 1
ATOM 714 C CA . ARG A 1 89 ? 12.321 -6.537 -13.269 1.00 83.25 89 ARG A CA 1
ATOM 715 C C . ARG A 1 89 ? 12.181 -7.260 -14.609 1.00 83.25 89 ARG A C 1
ATOM 717 O O . ARG A 1 89 ? 12.937 -8.193 -14.866 1.00 83.25 89 ARG A O 1
ATOM 724 N N . CYS A 1 90 ? 11.233 -6.862 -15.459 1.00 79.56 90 CYS A N 1
ATOM 725 C CA . CYS A 1 90 ? 10.996 -7.499 -16.765 1.00 79.56 90 CYS A CA 1
ATOM 726 C C . CYS A 1 90 ? 11.509 -6.689 -17.970 1.00 79.56 90 CYS A C 1
ATOM 728 O O . CYS A 1 90 ? 11.160 -7.027 -19.096 1.00 79.56 90 CYS A O 1
ATOM 730 N N . GLU A 1 91 ? 12.321 -5.647 -17.749 1.00 76.69 91 GLU A N 1
ATOM 731 C CA . GLU A 1 91 ? 13.014 -4.865 -18.797 1.00 76.69 91 GLU A CA 1
ATOM 732 C C . GLU A 1 91 ? 12.097 -4.268 -19.890 1.00 76.69 91 GLU A C 1
ATOM 734 O O . GLU A 1 91 ? 12.519 -3.992 -21.012 1.00 76.69 91 GLU A O 1
ATOM 739 N N . THR A 1 92 ? 10.827 -4.028 -19.564 1.00 83.94 92 THR A N 1
ATOM 740 C CA . THR A 1 92 ? 9.876 -3.302 -20.414 1.00 83.94 92 THR A CA 1
ATOM 741 C C . THR A 1 92 ? 9.656 -1.909 -19.845 1.00 83.94 92 THR A C 1
ATOM 743 O O . THR A 1 92 ? 9.430 -1.794 -18.650 1.00 83.94 92 THR A O 1
ATOM 746 N N . TYR A 1 93 ? 9.630 -0.874 -20.684 1.00 90.56 93 TYR A N 1
ATOM 747 C CA . TYR A 1 93 ? 9.305 0.504 -20.281 1.00 90.56 93 TYR A CA 1
ATOM 748 C C . TYR A 1 93 ? 8.011 1.022 -20.939 1.00 90.56 93 TYR A C 1
ATOM 750 O O . TYR A 1 93 ? 7.837 2.229 -21.121 1.00 90.56 93 TYR A O 1
ATOM 758 N N . ASP A 1 94 ? 7.114 0.115 -21.347 1.00 93.00 94 ASP A N 1
ATOM 759 C CA . ASP A 1 94 ? 5.868 0.461 -22.042 1.00 93.00 94 ASP A CA 1
ATOM 760 C C . ASP A 1 94 ? 4.752 0.794 -21.041 1.00 93.00 94 ASP A C 1
ATOM 762 O O . ASP A 1 94 ? 4.178 -0.089 -20.405 1.00 93.00 94 ASP A O 1
ATOM 766 N N . GLU A 1 95 ? 4.393 2.078 -20.957 1.00 94.38 95 GLU A N 1
ATOM 767 C CA . GLU A 1 95 ? 3.282 2.575 -20.132 1.00 94.38 95 GLU A CA 1
ATOM 768 C C . GLU A 1 95 ? 1.971 1.807 -20.391 1.00 94.38 95 GLU A C 1
ATOM 770 O O . GLU A 1 95 ? 1.199 1.560 -19.464 1.00 94.38 95 GLU A O 1
ATOM 775 N N . ARG A 1 96 ? 1.718 1.370 -21.634 1.00 95.69 96 ARG A N 1
ATOM 776 C CA . ARG A 1 96 ? 0.495 0.632 -21.989 1.00 95.69 96 ARG A CA 1
ATOM 777 C C . ARG A 1 96 ? 0.491 -0.772 -21.399 1.00 95.69 96 ARG A C 1
ATOM 779 O O . ARG A 1 96 ? -0.569 -1.238 -20.989 1.00 95.69 96 ARG A O 1
ATOM 786 N N . ASP A 1 97 ? 1.648 -1.433 -21.349 1.00 95.31 97 ASP A N 1
ATOM 787 C CA . ASP A 1 97 ? 1.796 -2.736 -20.693 1.00 95.31 97 ASP A CA 1
ATOM 788 C C . ASP A 1 97 ? 1.508 -2.616 -19.197 1.00 95.31 97 ASP A C 1
ATOM 790 O O . ASP A 1 97 ? 0.687 -3.358 -18.657 1.00 95.31 97 ASP A O 1
ATOM 794 N N . PHE A 1 98 ? 2.091 -1.612 -18.542 1.00 96.25 98 PHE A N 1
ATOM 795 C CA . PHE A 1 98 ? 1.821 -1.361 -17.130 1.00 96.25 98 PHE A CA 1
ATOM 796 C C . PHE A 1 98 ? 0.348 -1.046 -16.883 1.00 96.25 98 PHE A C 1
ATOM 798 O O . PHE A 1 98 ? -0.233 -1.576 -15.935 1.00 96.25 98 PHE A O 1
ATOM 805 N N . HIS A 1 99 ? -0.288 -0.266 -17.758 1.00 97.00 99 HIS A N 1
ATOM 806 C CA . HIS A 1 99 ? -1.721 0.003 -17.673 1.00 97.00 99 HIS A CA 1
ATOM 807 C C . HIS A 1 99 ? -2.550 -1.283 -17.794 1.00 97.00 99 HIS A C 1
ATOM 809 O O . HIS A 1 99 ? -3.462 -1.522 -16.993 1.00 97.00 99 HIS A O 1
ATOM 815 N N . GLN A 1 100 ? -2.189 -2.143 -18.753 1.00 97.38 100 GLN A N 1
ATOM 816 C CA . GLN A 1 100 ? -2.837 -3.430 -18.990 1.00 97.38 100 GLN A CA 1
ATOM 817 C C . GLN A 1 100 ? -2.711 -4.368 -17.780 1.00 97.38 100 GLN A C 1
ATOM 819 O O . GLN A 1 100 ? -3.711 -4.959 -17.364 1.00 97.38 100 GLN A O 1
ATOM 824 N N . LEU A 1 101 ? -1.525 -4.459 -17.170 1.00 97.12 101 LEU A N 1
ATOM 825 C CA . LEU A 1 101 ? -1.296 -5.231 -15.946 1.00 97.12 101 LEU A CA 1
ATOM 826 C C . LEU A 1 101 ? -2.133 -4.704 -14.776 1.00 97.12 101 LEU A C 1
ATOM 828 O O . LEU A 1 101 ? -2.794 -5.471 -14.072 1.00 97.12 101 LEU A O 1
ATOM 832 N N . HIS A 1 102 ? -2.158 -3.383 -14.586 1.00 98.25 102 HIS A N 1
ATOM 833 C CA . HIS A 1 102 ? -2.847 -2.746 -13.465 1.00 98.25 102 HIS A CA 1
ATOM 834 C C . HIS A 1 102 ? -4.376 -2.771 -13.579 1.00 98.25 102 HIS A C 1
ATOM 836 O O . HIS A 1 102 ? -5.071 -2.477 -12.602 1.00 98.25 102 HIS A O 1
ATOM 842 N N . HIS A 1 103 ? -4.941 -3.223 -14.705 1.00 98.62 103 HIS A N 1
ATOM 843 C CA . HIS A 1 103 ? -6.341 -3.647 -14.713 1.00 98.62 103 HIS A CA 1
ATOM 844 C C . HIS A 1 103 ? -6.630 -4.732 -13.669 1.00 98.62 103 HIS A C 1
ATOM 846 O O . HIS A 1 103 ? -7.735 -4.734 -13.139 1.00 98.62 103 HIS A O 1
ATOM 852 N N . ALA A 1 104 ? -5.664 -5.578 -13.293 1.00 98.62 104 ALA A N 1
ATOM 853 C CA . ALA A 1 104 ? -5.870 -6.556 -12.226 1.00 98.62 104 ALA A CA 1
ATOM 854 C C . ALA A 1 104 ? -6.169 -5.885 -10.876 1.00 98.62 104 ALA A C 1
ATOM 856 O O . ALA A 1 104 ? -7.100 -6.289 -10.187 1.00 98.62 104 ALA A O 1
ATOM 857 N N . MET A 1 105 ? -5.456 -4.810 -10.518 1.00 98.50 105 MET A N 1
ATOM 858 C CA . MET A 1 105 ? -5.748 -4.035 -9.301 1.00 98.50 105 MET A CA 1
ATOM 859 C C . MET A 1 105 ? -7.124 -3.360 -9.369 1.00 98.50 105 MET A C 1
ATOM 861 O O . MET A 1 105 ? -7.881 -3.396 -8.398 1.00 98.50 105 MET A O 1
ATOM 865 N N . ARG A 1 106 ? -7.472 -2.779 -10.526 1.00 98.69 106 ARG A N 1
ATOM 866 C CA . ARG A 1 106 ? -8.774 -2.128 -10.760 1.00 98.69 106 ARG A CA 1
ATOM 867 C C . ARG A 1 106 ? -9.935 -3.122 -10.665 1.00 98.69 106 ARG A C 1
ATOM 869 O O . ARG A 1 106 ? -10.936 -2.842 -10.013 1.00 98.69 106 ARG A O 1
ATOM 876 N N . ASP A 1 107 ? -9.784 -4.295 -11.266 1.00 98.81 107 ASP A N 1
ATOM 877 C CA . ASP A 1 107 ? -10.811 -5.336 -11.269 1.00 98.81 107 ASP A CA 1
ATOM 878 C C . ASP A 1 107 ? -10.906 -6.036 -9.905 1.00 98.81 107 ASP A C 1
ATOM 880 O O . ASP A 1 107 ? -11.996 -6.430 -9.494 1.00 98.81 107 ASP A O 1
ATOM 884 N N . ALA A 1 108 ? -9.798 -6.144 -9.160 1.00 98.81 108 ALA A N 1
ATOM 885 C CA . ALA A 1 108 ? -9.774 -6.734 -7.820 1.00 98.81 108 ALA A CA 1
ATOM 886 C C . ALA A 1 108 ? -10.634 -5.962 -6.817 1.00 98.81 108 ALA A C 1
ATOM 888 O O . ALA A 1 108 ? -11.194 -6.571 -5.905 1.00 98.81 108 ALA A O 1
ATOM 889 N N . VAL A 1 109 ? -10.753 -4.641 -6.981 1.00 98.75 109 VAL A N 1
ATOM 890 C CA . VAL A 1 109 ? -11.604 -3.816 -6.118 1.00 98.75 109 VAL A CA 1
ATOM 891 C C . VAL A 1 109 ? -13.031 -3.663 -6.635 1.00 98.75 109 VAL A C 1
ATOM 893 O O . VAL A 1 109 ? -13.881 -3.203 -5.892 1.00 98.75 109 VAL A O 1
ATOM 896 N N . ASN A 1 110 ? -13.350 -4.088 -7.856 1.00 98.38 110 ASN A N 1
ATOM 897 C CA . ASN A 1 110 ? -14.718 -4.037 -8.363 1.00 98.38 110 ASN A CA 1
ATOM 898 C C . ASN A 1 110 ? -15.330 -5.450 -8.394 1.00 98.38 110 ASN A C 1
ATOM 900 O O . ASN A 1 110 ? -14.990 -6.239 -9.278 1.00 98.38 110 ASN A O 1
ATOM 904 N N . PRO A 1 111 ? -16.258 -5.792 -7.477 1.00 97.62 111 PRO A N 1
ATOM 905 C CA . PRO A 1 111 ? -16.825 -7.138 -7.388 1.00 97.62 111 PRO A CA 1
ATOM 906 C C . PRO A 1 111 ? -17.611 -7.571 -8.634 1.00 97.62 111 PRO A C 1
ATOM 908 O O . PRO A 1 111 ? -17.862 -8.763 -8.792 1.00 97.62 111 PRO A O 1
ATOM 911 N N . ASP A 1 112 ? -17.984 -6.645 -9.516 1.00 97.31 112 ASP A N 1
ATOM 912 C CA . ASP A 1 112 ? -18.747 -6.936 -10.734 1.00 97.31 112 ASP A CA 1
ATOM 913 C C . ASP A 1 112 ? -17.874 -6.914 -11.999 1.00 97.31 112 ASP A C 1
ATOM 915 O O . ASP A 1 112 ? -18.364 -7.170 -13.100 1.00 97.31 112 ASP A O 1
ATOM 919 N N . ALA A 1 113 ? -16.580 -6.594 -11.872 1.00 97.75 113 ALA A N 1
ATOM 920 C CA . ALA A 1 113 ? -15.686 -6.527 -13.019 1.00 97.75 113 ALA A CA 1
ATOM 921 C C . ALA A 1 113 ? -15.383 -7.934 -13.566 1.00 97.75 113 ALA A C 1
ATOM 923 O O . ALA A 1 113 ? -15.009 -8.827 -12.795 1.00 97.75 113 ALA A O 1
ATOM 924 N N . PRO A 1 114 ? -15.492 -8.148 -14.890 1.00 97.69 114 PRO A N 1
ATOM 925 C CA . PRO A 1 114 ? -15.033 -9.386 -15.496 1.00 97.69 114 PRO A CA 1
ATOM 926 C C . PRO A 1 114 ? -13.506 -9.466 -15.431 1.00 97.69 114 PRO A C 1
ATOM 928 O O . PRO A 1 114 ? -12.818 -8.447 -15.489 1.00 97.69 114 PRO A O 1
ATOM 931 N N . LEU A 1 115 ? -12.979 -10.689 -15.382 1.00 97.38 115 LEU A N 1
ATOM 932 C CA . LEU A 1 115 ? -11.549 -10.914 -15.567 1.00 97.38 115 LEU A CA 1
ATOM 933 C C . LEU A 1 115 ? -11.127 -10.496 -16.981 1.00 97.38 115 LEU A C 1
ATOM 935 O O . LEU A 1 115 ? -11.873 -10.673 -17.948 1.00 97.38 115 LEU A O 1
ATOM 939 N N . ARG A 1 116 ? -9.912 -9.962 -17.098 1.00 95.81 116 ARG A N 1
ATOM 940 C CA . ARG A 1 116 ? -9.318 -9.509 -18.363 1.00 95.81 116 ARG A CA 1
ATOM 941 C C . ARG A 1 116 ? -8.035 -10.283 -18.668 1.00 95.81 116 ARG A C 1
ATOM 943 O O . ARG A 1 116 ? -7.426 -10.839 -17.755 1.00 95.81 116 ARG A O 1
ATOM 950 N N . PRO A 1 117 ? -7.572 -10.294 -19.929 1.00 95.81 117 PRO A N 1
ATOM 951 C CA . PRO A 1 117 ? -6.244 -10.799 -20.260 1.00 95.81 117 PRO A CA 1
ATOM 952 C C . PRO A 1 117 ? -5.167 -9.815 -19.770 1.00 95.81 117 PRO A C 1
ATOM 954 O O . PRO A 1 117 ? -4.663 -8.994 -20.533 1.00 95.81 117 PRO A O 1
ATOM 957 N N . TYR A 1 118 ? -4.821 -9.860 -18.482 1.00 97.56 118 TYR A N 1
ATOM 958 C CA . TYR A 1 118 ? -3.898 -8.902 -17.850 1.00 97.56 118 TYR A CA 1
ATOM 959 C C . TYR A 1 118 ? -2.502 -8.864 -18.492 1.00 97.56 118 TYR A C 1
ATOM 961 O O . TYR A 1 118 ? -1.844 -7.835 -18.446 1.00 97.56 118 TYR A O 1
ATOM 969 N N . TYR A 1 119 ? -2.086 -9.940 -19.162 1.00 96.19 119 TYR A N 1
ATOM 970 C CA . TYR A 1 119 ? -0.799 -10.041 -19.859 1.00 96.19 119 TYR A CA 1
ATOM 971 C C . TYR A 1 119 ? -0.893 -9.849 -21.385 1.00 96.19 119 TYR A C 1
ATOM 973 O O . TYR A 1 119 ? 0.010 -10.263 -22.114 1.00 96.19 119 TYR A O 1
ATOM 981 N N . ALA A 1 120 ? -1.982 -9.259 -21.900 1.00 95.06 120 ALA A N 1
ATOM 982 C CA . ALA A 1 120 ? -2.242 -9.159 -23.344 1.00 95.06 120 ALA A CA 1
ATOM 983 C C . ALA A 1 120 ? -1.115 -8.480 -24.144 1.00 95.06 120 ALA A C 1
ATOM 985 O O . ALA A 1 120 ? -0.913 -8.806 -25.312 1.00 95.06 120 ALA A O 1
ATOM 986 N N . LEU A 1 121 ? -0.368 -7.565 -23.518 1.00 94.25 121 LEU A N 1
ATOM 987 C CA . LEU A 1 121 ? 0.748 -6.849 -24.142 1.00 94.25 121 LEU A CA 1
ATOM 988 C C . LEU A 1 121 ? 2.117 -7.515 -23.918 1.00 94.25 121 LEU A C 1
ATOM 990 O O . LEU A 1 121 ? 3.111 -7.049 -24.464 1.00 94.25 121 LEU A O 1
ATOM 994 N N . ARG A 1 122 ? 2.165 -8.651 -23.205 1.00 91.25 122 ARG A N 1
ATOM 995 C CA . ARG A 1 122 ? 3.384 -9.447 -22.959 1.00 91.25 122 ARG A CA 1
ATOM 996 C C . ARG A 1 122 ? 3.462 -10.735 -23.779 1.00 91.25 122 ARG A C 1
ATOM 998 O O . ARG A 1 122 ? 4.262 -11.609 -23.474 1.00 91.25 122 ARG A O 1
ATOM 1005 N N . GLY A 1 123 ? 2.619 -10.886 -24.800 1.00 84.25 123 GLY A N 1
ATOM 1006 C CA . GLY A 1 123 ? 2.577 -12.110 -25.608 1.00 84.25 123 GLY A CA 1
ATOM 1007 C C . GLY A 1 123 ? 1.894 -13.295 -24.916 1.00 84.25 123 GLY A C 1
ATOM 1008 O O . GLY A 1 123 ? 2.152 -14.432 -25.291 1.00 84.25 123 GLY A O 1
ATOM 1009 N N . TYR A 1 124 ? 1.006 -13.029 -23.948 1.00 81.00 124 TYR A N 1
ATOM 1010 C CA . TYR A 1 124 ? 0.210 -14.032 -23.221 1.00 81.00 124 TYR A CA 1
ATOM 1011 C C . TYR A 1 124 ? 1.034 -15.132 -22.517 1.00 81.00 124 TYR A C 1
ATOM 1013 O O . TYR A 1 124 ? 0.781 -16.317 -22.749 1.00 81.00 124 TYR A O 1
ATOM 1021 N N . PRO A 1 125 ? 1.998 -14.777 -21.644 1.00 87.81 125 PRO A N 1
ATOM 1022 C CA . PRO A 1 125 ? 2.648 -15.755 -20.779 1.00 87.81 125 PRO A CA 1
ATOM 1023 C C . PRO A 1 125 ? 1.614 -16.478 -19.904 1.00 87.81 125 PRO A C 1
ATOM 1025 O O . PRO A 1 125 ? 0.637 -15.878 -19.447 1.00 87.81 125 PRO A O 1
ATOM 1028 N N . ASP A 1 126 ? 1.838 -17.771 -19.678 1.00 94.75 126 ASP A N 1
ATOM 1029 C CA . ASP A 1 126 ? 0.953 -18.611 -18.871 1.00 94.75 126 ASP A CA 1
ATOM 1030 C C . ASP A 1 126 ? 1.323 -18.507 -17.384 1.00 94.75 126 ASP A C 1
ATOM 1032 O O . ASP A 1 126 ? 2.344 -19.038 -16.935 1.00 94.75 126 ASP A O 1
ATOM 1036 N N . ASP A 1 127 ? 0.478 -17.822 -16.611 1.00 97.44 127 ASP A N 1
ATOM 1037 C CA . ASP A 1 127 ? 0.601 -17.703 -15.158 1.00 97.44 127 ASP A CA 1
ATOM 1038 C C . ASP A 1 127 ? -0.155 -18.810 -14.390 1.00 97.44 127 ASP A C 1
ATOM 1040 O O . ASP A 1 127 ? -0.264 -18.763 -13.164 1.00 97.44 127 ASP A O 1
ATOM 1044 N N . GLY A 1 128 ? -0.741 -19.792 -15.085 1.00 97.00 128 GLY A N 1
ATOM 1045 C CA . GLY A 1 128 ? -1.559 -20.844 -14.480 1.00 97.00 128 GLY A CA 1
ATOM 1046 C C . GLY A 1 128 ? -2.839 -20.331 -13.803 1.00 97.00 128 GLY A C 1
ATOM 1047 O O . GLY A 1 128 ? -3.369 -21.003 -12.914 1.00 97.00 128 GLY A O 1
ATOM 1048 N N . GLY A 1 129 ? -3.313 -19.134 -14.167 1.00 97.75 129 GLY A N 1
ATOM 1049 C CA . GLY A 1 129 ? -4.465 -18.458 -13.563 1.00 97.75 129 GLY A CA 1
ATOM 1050 C C . GLY A 1 129 ? -4.151 -17.714 -12.261 1.00 97.75 129 GLY A C 1
ATOM 1051 O O . GLY A 1 129 ? -5.069 -17.231 -11.597 1.00 97.75 129 GLY A O 1
ATOM 1052 N N . TYR A 1 130 ? -2.879 -17.607 -11.866 1.00 98.62 130 TYR A N 1
ATOM 1053 C CA . TYR A 1 130 ? -2.460 -17.049 -10.580 1.00 98.62 130 TYR A CA 1
ATOM 1054 C C . TYR A 1 130 ? -3.033 -15.652 -10.289 1.00 98.62 130 TYR A C 1
ATOM 1056 O O . TYR A 1 130 ? -3.658 -15.446 -9.241 1.00 98.62 130 TYR A O 1
ATOM 1064 N N . LEU A 1 131 ? -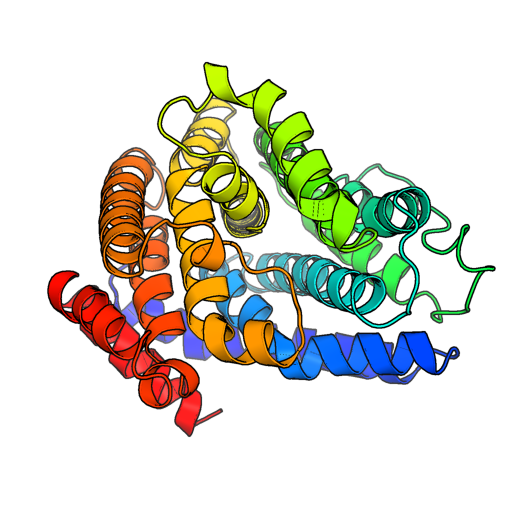2.862 -14.705 -11.211 1.00 98.56 131 LEU A N 1
ATOM 1065 C CA . LEU A 1 131 ? -3.330 -13.330 -11.075 1.00 98.56 131 LEU A CA 1
ATOM 1066 C C . LEU A 1 131 ? -4.861 -13.256 -11.103 1.00 98.56 131 LEU A C 1
ATOM 1068 O O . LEU A 1 131 ? -5.464 -12.575 -10.274 1.00 98.56 131 LEU A O 1
ATOM 1072 N N . ALA A 1 132 ? -5.501 -14.015 -11.993 1.00 98.56 132 ALA A N 1
ATOM 1073 C CA . ALA A 1 132 ? -6.958 -14.120 -12.065 1.00 98.56 132 ALA A CA 1
ATOM 1074 C C . ALA A 1 132 ? -7.575 -14.644 -10.756 1.00 98.56 132 ALA A C 1
ATOM 1076 O O . ALA A 1 132 ? -8.607 -14.149 -10.294 1.00 98.56 132 ALA A O 1
ATOM 1077 N N . ASP A 1 133 ? -6.927 -15.614 -10.117 1.00 98.81 133 ASP A N 1
ATOM 1078 C CA . ASP A 1 133 ? -7.350 -16.162 -8.834 1.00 98.81 133 ASP A CA 1
ATOM 1079 C C . ASP A 1 133 ? -7.175 -15.172 -7.676 1.00 98.81 133 ASP A C 1
ATOM 1081 O O . ASP A 1 133 ? -8.023 -15.121 -6.781 1.00 98.81 133 ASP A O 1
ATOM 1085 N N . LEU A 1 134 ? -6.112 -14.360 -7.683 1.00 98.88 134 LEU A N 1
ATOM 1086 C CA . LEU A 1 134 ? -5.940 -13.264 -6.724 1.00 98.88 134 LEU A CA 1
ATOM 1087 C C . LEU A 1 134 ? -7.043 -12.206 -6.870 1.00 98.88 134 LEU A C 1
ATOM 1089 O O . LEU A 1 134 ? -7.642 -11.802 -5.867 1.00 98.88 134 LEU A O 1
ATOM 1093 N N . VAL A 1 135 ? -7.351 -11.799 -8.107 1.00 98.88 135 VAL A N 1
ATOM 1094 C CA . VAL A 1 135 ? -8.446 -10.862 -8.418 1.00 98.88 135 VAL A CA 1
ATOM 1095 C C . VAL A 1 135 ? -9.777 -11.433 -7.934 1.00 98.88 135 VAL A C 1
ATOM 1097 O O . VAL A 1 135 ? -10.503 -10.782 -7.182 1.00 98.88 135 VAL A O 1
ATOM 1100 N N . THR A 1 136 ? -10.059 -12.692 -8.270 1.00 98.81 136 THR A N 1
ATOM 1101 C CA . THR A 1 136 ? -11.296 -13.380 -7.878 1.00 98.81 136 THR A CA 1
ATOM 1102 C C . THR A 1 136 ? -11.422 -13.510 -6.361 1.00 98.81 136 THR A C 1
ATOM 1104 O O . THR A 1 136 ? -12.522 -13.364 -5.820 1.00 98.81 136 THR A O 1
ATOM 1107 N N . ALA A 1 137 ? -10.316 -13.750 -5.648 1.00 98.81 137 ALA A N 1
ATOM 1108 C CA . ALA A 1 137 ? -10.310 -13.770 -4.190 1.00 98.81 137 ALA A CA 1
ATOM 1109 C C . ALA A 1 137 ? -10.703 -12.401 -3.614 1.00 98.81 137 ALA A C 1
ATOM 1111 O O . ALA A 1 137 ? -11.561 -12.348 -2.735 1.00 98.81 137 ALA A O 1
ATOM 1112 N N . CYS A 1 138 ? -10.158 -11.301 -4.142 1.00 98.88 138 CYS A N 1
ATOM 1113 C CA . CYS A 1 138 ? -10.533 -9.955 -3.702 1.00 98.88 138 CYS A CA 1
ATOM 1114 C C . CYS A 1 138 ? -12.023 -9.683 -3.939 1.00 98.88 138 CYS A C 1
ATOM 1116 O O . CYS A 1 138 ? -12.750 -9.361 -2.998 1.00 98.88 138 CYS A O 1
ATOM 1118 N N . GLN A 1 139 ? -12.501 -9.914 -5.163 1.00 98.88 139 GLN A N 1
ATOM 1119 C CA . GLN A 1 139 ? -13.906 -9.722 -5.526 1.00 98.88 139 GLN A CA 1
ATOM 1120 C C . GLN A 1 139 ? -14.848 -10.551 -4.640 1.00 98.88 139 GLN A C 1
ATOM 1122 O O . GLN A 1 139 ? -15.880 -10.059 -4.189 1.00 98.88 139 GLN A O 1
ATOM 1127 N N . SER A 1 140 ? -14.491 -11.806 -4.352 1.00 98.62 140 SER A N 1
ATOM 1128 C CA . SER A 1 140 ? -15.312 -12.711 -3.537 1.00 98.62 140 SER A CA 1
ATOM 1129 C C . SER A 1 140 ? -15.416 -12.272 -2.078 1.00 98.62 140 SER A C 1
ATOM 1131 O O . SER A 1 140 ? -16.486 -12.393 -1.481 1.00 98.62 140 SER A O 1
ATOM 1133 N N . GLU A 1 141 ? -14.330 -11.759 -1.498 1.00 98.62 141 GLU A N 1
ATOM 1134 C CA . GLU A 1 141 ? -14.349 -11.232 -0.131 1.00 98.62 141 GLU A CA 1
ATOM 1135 C C . GLU A 1 141 ? -15.082 -9.879 -0.069 1.00 98.62 141 GLU A C 1
ATOM 1137 O O . GLU A 1 141 ? -15.858 -9.658 0.861 1.00 98.62 141 GLU A O 1
ATOM 1142 N N . ILE A 1 142 ? -14.918 -9.017 -1.085 1.00 98.69 142 ILE A N 1
ATOM 1143 C CA . ILE A 1 142 ? -15.602 -7.716 -1.198 1.00 98.69 142 ILE A CA 1
ATOM 1144 C C . ILE A 1 142 ? -17.121 -7.873 -1.336 1.00 98.69 142 ILE A C 1
ATOM 1146 O O . ILE A 1 142 ? -17.856 -7.155 -0.664 1.00 98.69 142 ILE A O 1
ATOM 1150 N N . ARG A 1 143 ? -17.615 -8.843 -2.123 1.00 98.44 143 ARG A N 1
ATOM 1151 C CA . ARG A 1 143 ? -19.067 -9.126 -2.250 1.00 98.44 143 ARG A CA 1
ATOM 1152 C C . ARG A 1 143 ? -19.750 -9.424 -0.911 1.00 98.44 143 ARG A C 1
ATOM 1154 O O . ARG A 1 143 ? -20.964 -9.312 -0.801 1.00 98.44 143 ARG A O 1
ATOM 1161 N N . GLN A 1 144 ? -18.982 -9.831 0.096 1.00 97.88 144 GLN A N 1
ATOM 1162 C CA . GLN A 1 144 ? -19.473 -10.165 1.431 1.00 97.88 144 GLN A CA 1
ATOM 1163 C C . GLN A 1 144 ? -19.334 -9.004 2.433 1.00 97.88 144 GLN A C 1
ATOM 1165 O O . GLN A 1 144 ? -19.602 -9.193 3.620 1.00 97.88 144 GLN A O 1
ATOM 1170 N N . LEU A 1 145 ? -18.876 -7.823 2.005 1.00 97.94 145 LEU A N 1
ATOM 1171 C CA . LEU A 1 145 ? -18.735 -6.644 2.859 1.00 97.94 145 LEU A CA 1
ATOM 1172 C C . LEU A 1 145 ? -20.033 -5.813 2.834 1.00 97.94 145 LEU A C 1
ATOM 1174 O O . LEU A 1 145 ? -20.314 -5.160 1.828 1.00 97.94 145 LEU A O 1
ATOM 1178 N N . PRO A 1 146 ? -20.826 -5.784 3.923 1.00 97.56 146 PRO A N 1
ATOM 1179 C CA . PRO A 1 146 ? -22.134 -5.121 3.932 1.00 97.56 146 PRO A CA 1
ATOM 1180 C C . PRO A 1 146 ? -22.071 -3.602 3.720 1.00 97.56 146 PRO A C 1
ATOM 1182 O O . PRO A 1 146 ? -23.052 -3.009 3.286 1.00 97.56 146 PRO A O 1
ATOM 1185 N N . GLY A 1 147 ? -20.946 -2.957 4.040 1.00 97.75 147 GLY A N 1
ATOM 1186 C CA . GLY A 1 147 ? -20.750 -1.516 3.863 1.00 97.75 147 GLY A CA 1
ATOM 1187 C C . GLY A 1 147 ? -20.011 -1.129 2.582 1.00 97.75 147 GLY A C 1
ATOM 1188 O O . GLY A 1 147 ? -19.599 0.026 2.462 1.00 97.75 147 GLY A O 1
ATOM 1189 N N . TYR A 1 148 ? -19.768 -2.065 1.654 1.00 98.62 148 TYR A N 1
ATOM 1190 C CA . TYR A 1 148 ? -18.863 -1.802 0.533 1.00 98.62 148 TYR A CA 1
ATOM 1191 C C . TYR A 1 148 ? -19.367 -0.726 -0.425 1.00 98.62 148 TYR A C 1
ATOM 1193 O O . TYR A 1 148 ? -18.568 0.090 -0.871 1.00 98.62 148 TYR A O 1
ATOM 1201 N N . ASP A 1 149 ? -20.673 -0.645 -0.671 1.00 98.50 149 ASP A N 1
ATOM 1202 C CA . ASP A 1 149 ? -21.243 0.352 -1.587 1.00 98.50 149 ASP A CA 1
ATOM 1203 C C . ASP A 1 149 ? -20.912 1.797 -1.179 1.00 98.50 149 ASP A C 1
ATOM 1205 O O . ASP A 1 149 ? -20.681 2.650 -2.035 1.00 98.50 149 ASP A O 1
ATOM 1209 N N . ALA A 1 150 ? -20.828 2.078 0.127 1.00 98.62 150 ALA A N 1
ATOM 1210 C CA . ALA A 1 150 ? -20.414 3.387 0.631 1.00 98.62 150 ALA A CA 1
ATOM 1211 C C . ALA A 1 150 ? -18.902 3.628 0.479 1.00 98.62 150 ALA A C 1
ATOM 1213 O O . ALA A 1 150 ? -18.476 4.755 0.236 1.00 98.62 150 ALA A O 1
ATOM 1214 N N . ALA A 1 151 ? -18.090 2.575 0.607 1.00 98.50 151 ALA A N 1
ATOM 1215 C CA . ALA A 1 151 ? -16.636 2.639 0.476 1.00 98.50 151 ALA A CA 1
ATOM 1216 C C . ALA A 1 151 ? -16.149 2.652 -0.984 1.00 98.50 151 ALA A C 1
ATOM 1218 O O . ALA A 1 151 ? -15.086 3.212 -1.261 1.00 98.50 151 ALA A O 1
ATOM 1219 N N . LYS A 1 152 ? -16.908 2.044 -1.907 1.00 98.69 152 LYS A N 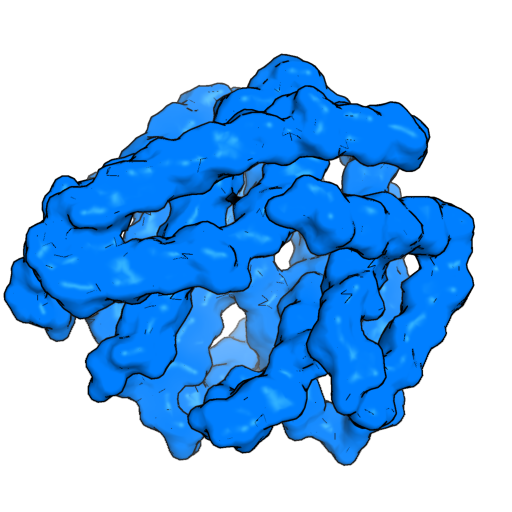1
ATOM 1220 C CA . LYS A 1 152 ? -16.520 1.768 -3.298 1.00 98.69 152 LYS A CA 1
ATOM 1221 C C . LYS A 1 152 ? -15.949 2.991 -4.028 1.00 98.69 152 LYS A C 1
ATOM 1223 O O . LYS A 1 152 ? -14.834 2.861 -4.525 1.00 98.69 152 LYS A O 1
ATOM 1228 N N . PRO A 1 153 ? -16.579 4.186 -4.021 1.00 98.75 153 PRO A N 1
ATOM 1229 C CA . PRO A 1 153 ? -16.039 5.341 -4.746 1.00 98.75 153 PRO A CA 1
ATOM 1230 C C . PRO A 1 153 ? -14.646 5.768 -4.262 1.00 98.75 153 PRO A C 1
ATOM 1232 O O . PRO A 1 153 ? -13.794 6.151 -5.060 1.00 98.75 153 PRO A O 1
ATOM 1235 N N . TYR A 1 154 ? -14.389 5.674 -2.955 1.00 98.81 154 TYR A N 1
ATOM 1236 C CA . TYR A 1 154 ? -13.103 6.046 -2.362 1.00 98.81 154 TYR A CA 1
ATOM 1237 C C . TYR A 1 154 ? -12.039 4.969 -2.576 1.00 98.81 154 TYR A C 1
ATOM 1239 O O . TYR A 1 154 ? -10.880 5.294 -2.826 1.00 98.81 154 TYR A O 1
ATOM 1247 N N . VAL A 1 155 ? -12.430 3.692 -2.510 1.00 98.88 155 VAL A N 1
ATOM 1248 C CA . VAL A 1 155 ? -11.545 2.568 -2.838 1.00 98.88 155 VAL A CA 1
ATOM 1249 C C . VAL A 1 155 ? -11.126 2.630 -4.306 1.00 98.88 155 VAL A C 1
ATOM 1251 O O . VAL A 1 155 ? -9.937 2.547 -4.593 1.00 98.88 155 VAL A O 1
ATOM 1254 N N . GLU A 1 156 ? -12.070 2.822 -5.229 1.00 98.75 156 GLU A N 1
ATOM 1255 C CA . GLU A 1 156 ? -11.780 2.956 -6.660 1.00 98.75 156 GLU A CA 1
ATOM 1256 C C . GLU A 1 156 ? -10.884 4.165 -6.936 1.00 98.75 156 GLU A C 1
ATOM 1258 O O . GLU A 1 156 ? -9.913 4.043 -7.681 1.00 98.75 156 GLU A O 1
ATOM 1263 N N . TRP A 1 157 ? -11.139 5.306 -6.285 1.00 98.75 157 TRP A N 1
ATOM 1264 C CA . TRP A 1 157 ? -10.290 6.488 -6.424 1.00 98.75 157 TRP A CA 1
ATOM 1265 C C . TRP A 1 157 ? -8.852 6.225 -5.954 1.00 98.75 157 TRP A C 1
ATOM 1267 O O . TRP A 1 157 ? -7.912 6.518 -6.691 1.00 98.75 157 TRP A O 1
ATOM 1277 N N . LEU A 1 158 ? -8.664 5.634 -4.766 1.00 98.88 158 LEU A N 1
ATOM 1278 C CA . LEU A 1 158 ? -7.334 5.310 -4.231 1.00 98.88 158 LEU A CA 1
ATOM 1279 C C . LEU A 1 158 ? -6.599 4.301 -5.119 1.00 98.88 158 LEU A C 1
ATOM 1281 O O . LEU A 1 158 ? -5.442 4.521 -5.471 1.00 98.88 158 LEU A O 1
ATOM 1285 N N . THR A 1 159 ? -7.278 3.225 -5.522 1.00 98.81 159 THR A N 1
ATOM 1286 C CA . THR A 1 159 ? -6.708 2.194 -6.397 1.00 98.81 159 THR A CA 1
ATOM 1287 C C . THR A 1 159 ? -6.334 2.766 -7.759 1.00 98.81 159 THR A C 1
ATOM 1289 O O . THR A 1 159 ? -5.271 2.442 -8.280 1.00 98.81 159 THR A O 1
ATOM 1292 N N . GLN A 1 160 ? -7.158 3.647 -8.329 1.00 98.56 160 GLN A N 1
ATOM 1293 C CA . GLN A 1 160 ? -6.854 4.283 -9.606 1.00 98.56 160 GLN A CA 1
ATOM 1294 C C . GLN A 1 160 ? -5.593 5.152 -9.515 1.00 98.56 160 GLN A C 1
ATOM 1296 O O . GLN A 1 160 ? -4.734 5.045 -10.388 1.00 98.56 160 GLN A O 1
ATOM 1301 N N . ARG A 1 161 ? -5.450 5.968 -8.460 1.00 98.69 161 ARG A N 1
ATOM 1302 C CA . ARG A 1 161 ? -4.241 6.784 -8.248 1.00 98.69 161 ARG A CA 1
ATOM 1303 C C . ARG A 1 161 ? -2.998 5.926 -8.019 1.00 98.69 161 ARG A C 1
ATOM 1305 O O . ARG A 1 161 ? -1.946 6.240 -8.563 1.00 98.69 161 ARG A O 1
ATOM 1312 N N . TYR A 1 162 ? -3.134 4.834 -7.267 1.00 98.69 162 TYR A N 1
ATOM 1313 C CA . TYR A 1 162 ? -2.067 3.850 -7.100 1.00 98.69 162 TYR A CA 1
ATOM 1314 C C . TYR A 1 162 ? -1.617 3.291 -8.456 1.00 98.69 162 TYR A C 1
ATOM 1316 O O . TYR A 1 162 ? -0.427 3.292 -8.746 1.00 98.69 162 TYR A O 1
ATOM 1324 N N . CYS A 1 163 ? -2.554 2.858 -9.305 1.00 98.50 163 CYS A N 1
ATOM 1325 C CA . CYS A 1 163 ? -2.229 2.291 -10.615 1.00 98.50 163 CYS A CA 1
ATOM 1326 C C . CYS A 1 163 ? -1.555 3.319 -11.533 1.00 98.50 163 CYS A C 1
ATOM 1328 O O . CYS A 1 163 ? -0.549 3.002 -12.151 1.00 98.50 163 CYS A O 1
ATOM 1330 N N . GLU A 1 164 ? -2.059 4.556 -11.574 1.00 98.00 164 GLU A N 1
ATOM 1331 C CA . GLU A 1 164 ? -1.438 5.653 -12.332 1.00 98.00 164 GLU A CA 1
ATOM 1332 C C . GLU A 1 164 ? 0.006 5.907 -11.888 1.00 98.00 164 GLU A C 1
ATOM 1334 O O . GLU A 1 164 ? 0.900 6.013 -12.723 1.00 98.00 164 GLU A O 1
ATOM 1339 N N . LEU A 1 165 ? 0.267 5.928 -10.577 1.00 97.69 165 LEU A N 1
ATOM 1340 C CA . LEU A 1 165 ? 1.630 6.022 -10.067 1.00 97.69 165 LEU A CA 1
ATOM 1341 C C . LEU A 1 165 ? 2.511 4.881 -10.592 1.00 97.69 165 LEU A C 1
ATOM 1343 O O . LEU A 1 165 ? 3.622 5.146 -11.052 1.00 97.69 165 LEU A O 1
ATOM 1347 N N . GLN A 1 166 ? 2.044 3.630 -10.505 1.00 95.94 166 GLN A N 1
ATOM 1348 C CA . GLN A 1 166 ? 2.826 2.484 -10.977 1.00 95.94 166 GLN A CA 1
ATOM 1349 C C . GLN A 1 166 ? 3.073 2.560 -12.488 1.00 95.94 166 GLN A C 1
ATOM 1351 O O . GLN A 1 166 ? 4.166 2.255 -12.949 1.00 95.94 166 GLN A O 1
ATOM 1356 N N . GLU A 1 167 ? 2.095 3.018 -13.263 1.00 95.19 167 GLU A N 1
ATOM 1357 C CA . GLU A 1 167 ? 2.226 3.197 -14.709 1.00 95.19 167 GLU A CA 1
ATOM 1358 C C . GLU A 1 167 ? 3.313 4.221 -15.055 1.00 95.19 167 GLU A C 1
ATOM 1360 O O . GLU A 1 167 ? 4.106 3.979 -15.959 1.00 95.19 167 GLU A O 1
ATOM 1365 N N . TYR A 1 168 ? 3.408 5.328 -14.312 1.00 95.12 168 TYR A N 1
ATOM 1366 C CA . TYR A 1 168 ? 4.347 6.411 -14.624 1.00 95.12 168 TYR A CA 1
ATOM 1367 C C . TYR A 1 168 ? 5.724 6.262 -13.976 1.00 95.12 168 TYR A C 1
ATOM 1369 O O . TYR A 1 168 ? 6.706 6.766 -14.522 1.00 95.12 168 TYR A O 1
ATOM 1377 N N . LYS A 1 169 ? 5.839 5.598 -12.818 1.00 92.81 169 LYS A N 1
ATOM 1378 C CA . LYS A 1 169 ? 7.131 5.465 -12.119 1.00 92.81 169 LYS A CA 1
ATOM 1379 C C . LYS A 1 169 ? 8.058 4.428 -12.765 1.00 92.81 169 LYS A C 1
ATOM 1381 O O . LYS A 1 169 ? 9.260 4.485 -12.530 1.00 92.81 169 LYS A O 1
ATOM 1386 N N . HIS A 1 170 ? 7.518 3.518 -13.576 1.00 92.19 170 HIS A N 1
ATOM 1387 C CA . HIS A 1 170 ? 8.270 2.412 -14.173 1.00 92.19 170 HIS A CA 1
ATOM 1388 C C . HIS A 1 170 ? 8.652 2.624 -15.639 1.00 92.19 170 HIS A C 1
ATOM 1390 O O . HIS A 1 170 ? 9.369 1.796 -16.185 1.00 92.19 170 HIS A O 1
ATOM 1396 N N . ILE A 1 171 ? 8.215 3.706 -16.295 1.00 93.44 171 ILE A N 1
ATOM 1397 C CA . ILE A 1 171 ? 8.611 3.999 -17.686 1.00 93.44 171 ILE A CA 1
ATOM 1398 C C . ILE A 1 171 ? 10.110 4.308 -17.797 1.00 93.44 171 ILE A C 1
ATOM 1400 O O . ILE A 1 171 ? 10.839 4.306 -16.803 1.00 93.44 171 ILE A O 1
ATOM 1404 N N . GLU A 1 172 ? 10.563 4.624 -19.010 1.00 92.25 172 GLU A N 1
ATOM 1405 C CA . GLU A 1 172 ? 11.940 5.019 -19.307 1.00 92.25 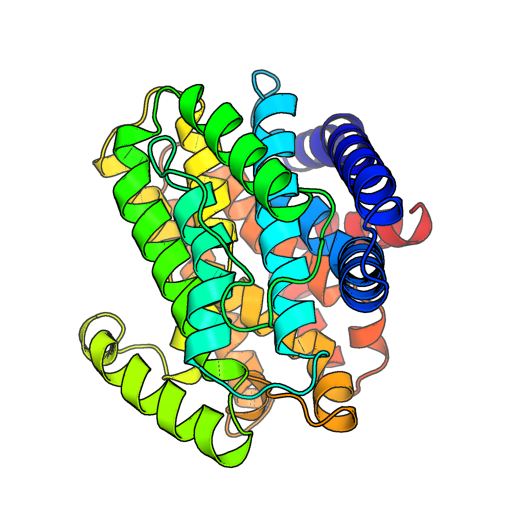172 GLU A CA 1
ATOM 1406 C C . GLU A 1 172 ? 12.471 6.026 -18.261 1.00 92.25 172 GLU A C 1
ATOM 1408 O O . GLU A 1 172 ? 11.830 7.066 -18.053 1.00 92.25 172 GLU A O 1
ATOM 1413 N N . PRO A 1 173 ? 13.626 5.777 -17.607 1.00 91.06 173 PRO A N 1
ATOM 1414 C CA . PRO A 1 173 ? 14.130 6.604 -16.507 1.00 91.06 173 PRO A CA 1
ATOM 1415 C C . PRO A 1 173 ? 14.149 8.113 -16.779 1.00 91.06 173 PRO A C 1
ATOM 1417 O O . PRO A 1 173 ? 13.792 8.906 -15.907 1.00 91.06 173 PRO A O 1
ATOM 1420 N N . SER A 1 174 ? 14.493 8.518 -18.006 1.00 93.25 174 SER A N 1
ATOM 1421 C CA . SER A 1 174 ? 14.515 9.931 -18.417 1.00 93.25 174 SER A CA 1
ATOM 1422 C C . SER A 1 174 ? 13.129 10.595 -18.475 1.00 93.25 174 SER A C 1
ATOM 1424 O O . SER A 1 174 ? 13.036 11.821 -18.411 1.00 93.25 174 SER A O 1
ATOM 1426 N N . GLN A 1 175 ? 12.054 9.808 -18.578 1.00 94.88 175 GLN A N 1
ATOM 1427 C CA . GLN A 1 175 ? 10.672 10.275 -18.723 1.00 94.88 175 GLN A CA 1
ATOM 1428 C C . GLN A 1 175 ? 9.869 10.222 -17.415 1.00 94.88 175 GLN A C 1
ATOM 1430 O O . GLN A 1 175 ? 8.887 10.956 -17.290 1.00 94.88 175 GLN A O 1
ATOM 1435 N N . ARG A 1 176 ? 10.289 9.415 -16.425 1.00 93.69 176 ARG A N 1
ATOM 1436 C CA . ARG A 1 176 ? 9.574 9.203 -15.146 1.00 93.69 176 ARG A CA 1
ATOM 1437 C C . ARG A 1 176 ? 9.201 10.516 -14.457 1.00 93.69 176 ARG A C 1
ATOM 1439 O O . ARG A 1 176 ? 8.029 10.790 -14.214 1.00 93.69 176 ARG A O 1
ATOM 1446 N N . GLN A 1 177 ? 10.195 11.357 -14.166 1.00 95.44 177 GLN A N 1
ATOM 1447 C CA . GLN A 1 177 ? 9.972 12.609 -13.438 1.00 95.44 177 GLN A CA 1
ATOM 1448 C C . GLN A 1 177 ? 9.098 13.607 -14.225 1.00 95.44 177 GLN A C 1
ATOM 1450 O O . GLN A 1 177 ? 8.120 14.084 -13.648 1.00 95.44 177 GLN A O 1
ATOM 1455 N N . PRO A 1 178 ? 9.373 13.925 -15.509 1.00 96.56 178 PRO A N 1
ATOM 1456 C CA . PRO A 1 178 ? 8.481 14.774 -16.301 1.00 96.56 178 PRO A CA 1
ATOM 1457 C C . PRO A 1 178 ? 7.034 14.266 -16.343 1.00 96.56 178 PRO A C 1
ATOM 1459 O O . PRO A 1 178 ? 6.108 15.057 -16.157 1.00 96.56 178 PRO A O 1
ATOM 1462 N N . ARG A 1 179 ? 6.834 12.951 -16.527 1.00 96.75 179 ARG A N 1
ATOM 1463 C CA . ARG A 1 179 ? 5.504 12.328 -16.568 1.00 96.75 179 ARG A CA 1
ATOM 1464 C C . ARG A 1 179 ? 4.765 12.469 -15.237 1.00 96.75 179 ARG A C 1
ATOM 1466 O O . ARG A 1 179 ? 3.603 12.868 -15.236 1.00 96.75 179 ARG A O 1
ATOM 1473 N N . LEU A 1 180 ? 5.442 12.198 -14.118 1.00 97.19 180 LEU A N 1
ATOM 1474 C CA . LEU A 1 180 ? 4.878 12.320 -12.769 1.00 97.19 180 LEU A CA 1
ATOM 1475 C C . LEU A 1 180 ? 4.529 13.769 -12.409 1.00 97.19 180 LEU A C 1
ATOM 1477 O O . LEU A 1 180 ? 3.477 14.004 -11.820 1.00 97.19 180 LEU A O 1
ATOM 1481 N N . ILE A 1 181 ? 5.375 14.735 -12.781 1.00 97.69 181 ILE A N 1
ATOM 1482 C CA . ILE A 1 181 ? 5.091 16.164 -12.583 1.00 97.69 181 ILE A CA 1
ATOM 1483 C C . ILE A 1 181 ? 3.836 16.562 -13.360 1.00 97.69 181 ILE A C 1
ATOM 1485 O O . ILE A 1 181 ? 2.941 17.178 -12.791 1.00 97.69 181 ILE A O 1
ATOM 1489 N N . GLU A 1 182 ? 3.754 16.202 -14.643 1.00 97.88 182 GLU A N 1
ATOM 1490 C CA . GLU A 1 182 ? 2.603 16.551 -15.480 1.00 97.88 182 GLU A CA 1
ATOM 1491 C C . GLU A 1 182 ? 1.302 15.943 -14.950 1.00 97.88 182 GLU A C 1
ATOM 1493 O O . GLU A 1 182 ? 0.289 16.631 -14.863 1.00 97.88 182 GLU A O 1
ATOM 1498 N N . TRP A 1 183 ? 1.335 14.679 -14.530 1.00 97.75 183 TRP A N 1
ATOM 1499 C CA . TRP A 1 183 ? 0.187 14.029 -13.901 1.00 97.75 183 TRP A CA 1
ATOM 1500 C C . TRP A 1 183 ? -0.226 14.702 -12.583 1.00 97.75 183 TRP A C 1
ATOM 1502 O O . TRP A 1 183 ? -1.417 14.910 -12.345 1.00 97.75 183 TRP A O 1
ATOM 1512 N N . ALA A 1 184 ? 0.739 15.086 -11.742 1.00 97.50 184 ALA A N 1
ATOM 1513 C CA . ALA A 1 184 ? 0.468 15.712 -10.451 1.00 97.50 184 ALA A CA 1
ATOM 1514 C C . ALA A 1 184 ? -0.156 17.115 -10.571 1.00 97.50 184 ALA A C 1
ATOM 1516 O O . ALA A 1 184 ? -0.929 17.492 -9.689 1.00 97.50 184 ALA A O 1
ATOM 1517 N N . LYS A 1 185 ? 0.096 17.858 -11.664 1.00 96.69 185 LYS A N 1
ATOM 1518 C CA . LYS A 1 185 ? -0.506 19.188 -11.904 1.00 96.69 185 LYS A CA 1
ATOM 1519 C C . LYS A 1 185 ? -2.028 19.183 -11.808 1.00 96.69 185 LYS A C 1
ATOM 1521 O O . LYS A 1 185 ? -2.612 20.126 -11.286 1.00 96.69 185 LYS A O 1
ATOM 1526 N N . GLY A 1 186 ? -2.674 18.101 -12.250 1.00 95.81 186 GLY A N 1
ATOM 1527 C CA . GLY A 1 186 ? -4.131 17.947 -12.169 1.00 95.81 186 GLY A CA 1
ATOM 1528 C C . GLY A 1 186 ? -4.691 17.920 -10.739 1.00 95.81 186 GLY A C 1
ATOM 1529 O O . GLY A 1 186 ? -5.903 18.000 -10.564 1.00 95.81 186 GLY A O 1
ATOM 1530 N N . TYR A 1 187 ? -3.827 17.817 -9.725 1.00 96.25 187 TYR A N 1
ATOM 1531 C CA . TYR A 1 187 ? -4.190 17.705 -8.313 1.00 96.25 187 TYR A CA 1
ATOM 1532 C C . TYR A 1 187 ? -3.632 18.840 -7.444 1.00 96.25 187 TYR A C 1
ATOM 1534 O O . TYR A 1 187 ? -3.914 18.871 -6.245 1.00 96.25 187 TYR A O 1
ATOM 1542 N N . GLU A 1 188 ? -2.878 19.782 -8.019 1.00 94.06 188 GLU A N 1
ATOM 1543 C CA . GLU A 1 188 ? -2.249 20.880 -7.271 1.00 94.06 188 GLU A CA 1
ATOM 1544 C C . GLU A 1 188 ? -3.283 21.771 -6.570 1.00 94.06 188 GLU A C 1
ATOM 1546 O O . GLU A 1 188 ? -3.092 22.135 -5.412 1.00 94.06 188 GLU A O 1
ATOM 1551 N N . GLU A 1 189 ? -4.418 22.062 -7.216 1.00 96.19 189 GLU A N 1
ATOM 1552 C CA . GLU A 1 189 ? -5.499 22.843 -6.594 1.00 96.19 189 GLU A CA 1
ATOM 1553 C C . GLU A 1 189 ? -6.166 22.096 -5.431 1.00 96.19 189 GLU A C 1
ATOM 1555 O O . GLU A 1 189 ? -6.585 22.711 -4.450 1.00 96.19 189 GLU A O 1
ATOM 1560 N N . GLN A 1 190 ? -6.257 20.766 -5.523 1.00 95.81 190 GLN A N 1
ATOM 1561 C CA . GLN A 1 190 ? -6.884 19.937 -4.495 1.00 95.81 190 GLN A CA 1
ATOM 1562 C C . GLN A 1 190 ? -5.953 19.701 -3.296 1.00 95.81 190 GLN A C 1
ATOM 1564 O O . GLN A 1 190 ? -6.428 19.596 -2.163 1.00 95.81 190 GLN A O 1
ATOM 1569 N N . PHE A 1 191 ? -4.638 19.626 -3.526 1.00 96.62 191 PHE A N 1
ATOM 1570 C CA . PHE A 1 191 ? -3.626 19.363 -2.498 1.00 96.62 191 PHE A CA 1
ATOM 1571 C C . PHE A 1 191 ? -2.470 20.381 -2.550 1.00 96.62 191 PHE A C 1
ATOM 1573 O O . PHE A 1 191 ? -1.311 19.987 -2.699 1.00 96.62 191 PHE A O 1
ATOM 1580 N N . PRO A 1 192 ? -2.742 21.687 -2.355 1.00 96.38 192 PRO A N 1
ATOM 1581 C CA . PRO A 1 192 ? -1.765 22.762 -2.578 1.00 96.38 192 PRO A CA 1
ATOM 1582 C C . PRO A 1 192 ? -0.594 22.761 -1.583 1.00 96.38 192 PRO A C 1
ATOM 1584 O O . PRO A 1 192 ? 0.405 23.451 -1.772 1.00 96.38 192 PRO A O 1
ATOM 1587 N N . GLU A 1 193 ? -0.708 22.007 -0.488 1.00 97.06 193 GLU A N 1
ATOM 1588 C CA . GLU A 1 193 ? 0.318 21.902 0.555 1.00 97.06 193 GLU A CA 1
ATOM 1589 C C . GLU A 1 193 ? 1.379 20.825 0.280 1.00 97.06 193 GLU A C 1
ATOM 1591 O O . GLU A 1 193 ? 2.326 20.678 1.072 1.00 97.06 193 GLU A O 1
ATOM 1596 N N . LEU A 1 194 ? 1.199 20.048 -0.792 1.00 98.00 194 LEU A N 1
ATOM 1597 C CA . LEU A 1 194 ? 2.070 18.947 -1.180 1.00 98.00 194 LEU A CA 1
ATOM 1598 C C . LEU A 1 194 ? 2.891 19.314 -2.409 1.00 98.00 194 LEU A C 1
ATOM 1600 O O . LEU A 1 194 ? 2.390 19.909 -3.358 1.00 98.00 194 LEU A O 1
ATOM 1604 N N . SER A 1 195 ? 4.153 18.901 -2.422 1.00 98.38 195 SER A N 1
ATOM 1605 C CA . SER A 1 195 ? 4.902 18.844 -3.676 1.00 98.38 195 SER A CA 1
ATOM 1606 C C . SER A 1 195 ? 4.428 17.674 -4.549 1.00 98.38 195 SER A C 1
ATOM 1608 O O . SER A 1 195 ? 3.810 16.723 -4.062 1.00 98.38 195 SER A O 1
ATOM 1610 N N . TRP A 1 196 ? 4.776 17.686 -5.840 1.00 97.94 196 TRP A N 1
ATOM 1611 C CA . TRP A 1 196 ? 4.400 16.603 -6.758 1.00 97.94 196 TRP A CA 1
ATOM 1612 C C . TRP A 1 196 ? 4.896 15.224 -6.288 1.00 97.94 196 TRP A C 1
ATOM 1614 O O . TRP A 1 196 ? 4.166 14.244 -6.407 1.00 97.94 196 TRP A O 1
ATOM 1624 N N . TRP A 1 197 ? 6.103 15.138 -5.706 1.00 98.31 197 TRP A N 1
ATOM 1625 C CA . TRP A 1 197 ? 6.668 13.875 -5.207 1.00 98.31 197 TRP A CA 1
ATOM 1626 C C . TRP A 1 197 ? 5.991 13.406 -3.919 1.00 98.31 197 TRP A C 1
ATOM 1628 O O . TRP A 1 197 ? 5.878 12.210 -3.678 1.00 98.31 197 TRP A O 1
ATOM 1638 N N . GLU A 1 198 ? 5.516 14.335 -3.091 1.00 98.69 198 GLU A N 1
ATOM 1639 C CA . GLU A 1 198 ? 4.755 14.033 -1.880 1.00 98.69 198 GLU A CA 1
ATOM 1640 C C . GLU A 1 198 ? 3.344 13.542 -2.200 1.00 98.69 198 GLU A C 1
ATOM 1642 O O . GLU A 1 198 ? 2.879 12.576 -1.593 1.00 98.69 198 GLU A O 1
ATOM 1647 N N . PHE A 1 199 ? 2.682 14.179 -3.170 1.00 98.56 199 PHE A N 1
ATOM 1648 C CA . PHE A 1 199 ? 1.413 13.700 -3.705 1.00 98.56 199 PHE A CA 1
ATOM 1649 C C . PHE A 1 199 ? 1.587 12.314 -4.333 1.00 98.56 199 PHE A C 1
ATOM 1651 O O . PHE A 1 199 ? 0.896 11.379 -3.932 1.00 98.56 199 PHE A O 1
ATOM 1658 N N . ALA A 1 200 ? 2.560 12.153 -5.237 1.00 98.25 200 ALA A N 1
ATOM 1659 C CA . ALA A 1 200 ? 2.866 10.871 -5.865 1.00 98.25 200 ALA A CA 1
ATOM 1660 C C . ALA A 1 200 ? 3.146 9.785 -4.813 1.00 98.25 200 ALA A C 1
ATOM 1662 O O . ALA A 1 200 ? 2.505 8.736 -4.841 1.00 98.25 200 ALA A O 1
ATOM 1663 N N . ALA A 1 201 ? 3.984 10.061 -3.809 1.00 98.31 201 ALA A N 1
ATOM 1664 C CA . ALA A 1 201 ? 4.210 9.139 -2.698 1.00 98.31 201 ALA A CA 1
ATOM 1665 C C . ALA A 1 201 ? 2.900 8.774 -1.977 1.00 98.31 201 ALA A C 1
ATOM 1667 O O . ALA A 1 201 ? 2.634 7.598 -1.745 1.00 98.31 201 ALA A O 1
ATOM 1668 N N . ALA A 1 202 ? 2.030 9.741 -1.670 1.00 98.62 202 ALA A N 1
ATOM 1669 C CA . ALA A 1 202 ? 0.753 9.457 -1.014 1.00 98.62 202 ALA A CA 1
ATOM 1670 C C . ALA A 1 202 ? -0.152 8.514 -1.825 1.00 98.62 202 ALA A C 1
ATOM 1672 O O . ALA A 1 202 ? -0.864 7.699 -1.238 1.00 98.62 202 ALA A O 1
ATOM 1673 N N . THR A 1 203 ? -0.114 8.572 -3.156 1.00 98.50 203 THR A N 1
ATOM 1674 C CA . THR A 1 203 ? -0.908 7.667 -4.007 1.00 98.50 203 THR A CA 1
ATOM 1675 C C . THR A 1 203 ? -0.408 6.220 -4.012 1.00 98.50 203 THR A C 1
ATOM 1677 O O . THR A 1 203 ? -1.186 5.317 -4.302 1.00 98.50 203 THR A O 1
ATOM 1680 N N . GLY A 1 204 ? 0.847 5.971 -3.623 1.00 97.62 204 GLY A N 1
ATOM 1681 C CA . GLY A 1 204 ? 1.435 4.627 -3.596 1.00 97.62 204 GLY A CA 1
ATOM 1682 C C . GLY A 1 204 ? 0.984 3.747 -2.429 1.00 97.62 204 GLY A C 1
ATOM 1683 O O . GLY A 1 204 ? 1.339 2.575 -2.367 1.00 97.62 204 GLY A O 1
ATOM 1684 N N . SER A 1 205 ? 0.201 4.284 -1.492 1.00 98.06 205 SER A N 1
ATOM 1685 C CA . SER A 1 205 ? -0.222 3.568 -0.287 1.00 98.06 205 SER A CA 1
ATOM 1686 C C . SER A 1 205 ? -1.532 2.804 -0.473 1.00 98.06 205 SER A C 1
ATOM 1688 O O . SER A 1 205 ? -2.557 3.379 -0.832 1.00 98.06 205 SER A O 1
ATOM 1690 N N . THR A 1 206 ? -1.552 1.538 -0.054 1.00 97.94 206 THR A N 1
ATOM 1691 C CA . THR A 1 206 ? -2.765 0.702 0.026 1.00 97.94 206 THR A CA 1
ATOM 1692 C C . THR A 1 206 ? -3.532 0.851 1.351 1.00 97.94 206 THR A C 1
ATOM 1694 O O . THR A 1 206 ? -4.629 0.311 1.514 1.00 97.94 206 THR A O 1
ATOM 1697 N N . LEU A 1 207 ? -3.008 1.611 2.322 1.00 97.62 207 LEU A N 1
ATOM 1698 C CA . LEU A 1 207 ? -3.563 1.657 3.683 1.00 97.62 207 LEU A CA 1
ATOM 1699 C C . LEU A 1 207 ? -4.964 2.268 3.768 1.00 97.62 207 LEU A C 1
ATOM 1701 O O . LEU A 1 207 ? -5.765 1.797 4.575 1.00 97.62 207 LEU A O 1
ATOM 1705 N N . GLY A 1 208 ? -5.261 3.290 2.958 1.00 97.88 208 GLY A N 1
ATOM 1706 C CA . GLY A 1 208 ? -6.601 3.885 2.902 1.00 97.88 208 GLY A CA 1
ATOM 1707 C C . GLY A 1 208 ? -7.643 2.871 2.429 1.00 97.88 208 GLY A C 1
ATOM 1708 O O . GLY A 1 208 ? -8.696 2.725 3.049 1.00 97.88 208 GLY A O 1
ATOM 1709 N N . THR A 1 209 ? -7.297 2.084 1.407 1.00 98.62 209 THR A N 1
ATOM 1710 C CA . THR A 1 209 ? -8.128 0.991 0.889 1.00 98.62 209 THR A CA 1
ATOM 1711 C C . THR A 1 209 ? -8.381 -0.073 1.957 1.00 98.62 209 THR A C 1
ATOM 1713 O O . THR A 1 209 ? -9.523 -0.467 2.184 1.00 98.62 209 THR A O 1
ATOM 1716 N N . PHE A 1 210 ? -7.349 -0.488 2.697 1.00 98.31 210 PHE A N 1
ATOM 1717 C CA . PHE A 1 210 ? -7.508 -1.476 3.769 1.00 98.31 210 PHE A CA 1
ATOM 1718 C C . PHE A 1 210 ? -8.344 -0.967 4.948 1.00 98.31 210 PHE A C 1
ATOM 1720 O O . PHE A 1 210 ? -9.123 -1.731 5.523 1.00 98.31 210 PHE A O 1
ATOM 1727 N N . ALA A 1 211 ? -8.221 0.314 5.301 1.00 97.56 211 ALA A N 1
ATOM 1728 C CA . ALA A 1 211 ? -9.047 0.926 6.334 1.00 97.56 211 ALA A CA 1
ATOM 1729 C C . ALA A 1 211 ? -10.529 0.963 5.928 1.00 97.56 211 ALA A C 1
ATOM 1731 O O . ALA A 1 211 ? -11.396 0.646 6.746 1.00 97.56 211 ALA A O 1
ATOM 1732 N N . LEU A 1 212 ? -10.812 1.275 4.660 1.00 98.19 212 LEU A N 1
ATOM 1733 C CA . LEU A 1 212 ? -12.161 1.249 4.096 1.00 98.19 212 LEU A CA 1
ATOM 1734 C C . LEU A 1 212 ? -12.741 -0.171 4.061 1.00 98.19 212 LEU A C 1
ATOM 1736 O O . LEU A 1 212 ? -13.878 -0.361 4.486 1.00 98.19 212 LEU A O 1
ATOM 1740 N N . PHE A 1 213 ? -11.965 -1.185 3.662 1.00 98.19 213 PHE A N 1
ATOM 1741 C CA . PHE A 1 213 ? -12.400 -2.587 3.747 1.00 98.19 213 PHE A CA 1
ATOM 1742 C C . PHE A 1 213 ? -12.722 -3.016 5.179 1.00 98.19 213 PHE A C 1
ATOM 1744 O O . PHE A 1 213 ? -13.718 -3.697 5.417 1.00 98.19 213 PHE A O 1
ATOM 1751 N N . ALA A 1 214 ? -11.897 -2.605 6.144 1.00 96.75 214 ALA A N 1
ATOM 1752 C CA . ALA A 1 214 ? -12.118 -2.921 7.548 1.00 96.75 214 ALA A CA 1
ATOM 1753 C C . ALA A 1 214 ? -13.413 -2.293 8.083 1.00 96.75 214 ALA A C 1
ATOM 1755 O O . ALA A 1 214 ? -14.158 -2.946 8.812 1.00 96.75 214 ALA A O 1
ATOM 1756 N N . ALA A 1 215 ? -13.698 -1.047 7.703 1.00 96.00 215 ALA A N 1
ATOM 1757 C CA . ALA A 1 215 ? -14.937 -0.374 8.070 1.00 96.00 215 ALA A CA 1
ATOM 1758 C C . ALA A 1 215 ? -16.161 -1.002 7.379 1.00 96.00 215 ALA A C 1
ATOM 1760 O O . ALA A 1 215 ? -17.180 -1.230 8.029 1.00 96.00 215 ALA A O 1
ATOM 1761 N N . ALA A 1 216 ? -16.024 -1.376 6.104 1.00 97.12 216 ALA A N 1
ATOM 1762 C CA . ALA A 1 216 ? -17.073 -1.995 5.296 1.00 97.12 216 ALA A CA 1
ATOM 1763 C C . ALA A 1 216 ? -17.469 -3.419 5.738 1.00 97.12 216 ALA A C 1
ATOM 1765 O O . ALA A 1 216 ? -18.440 -3.964 5.216 1.00 97.12 216 ALA A O 1
ATOM 1766 N N . GLN A 1 217 ? -16.784 -4.020 6.722 1.00 96.06 217 GLN A N 1
ATOM 1767 C CA . GLN A 1 217 ? -17.252 -5.254 7.373 1.00 96.06 217 GLN A CA 1
ATOM 1768 C C . GLN A 1 217 ? -18.576 -5.068 8.130 1.00 96.06 217 GLN A C 1
ATOM 1770 O O . GLN A 1 217 ? -19.225 -6.053 8.474 1.00 96.06 217 GLN A O 1
ATOM 1775 N N . ASN A 1 218 ? -18.968 -3.821 8.401 1.00 94.50 218 ASN A N 1
ATOM 1776 C CA . ASN A 1 218 ? -20.242 -3.446 9.004 1.00 94.50 218 ASN A CA 1
ATOM 1777 C C . ASN A 1 218 ? -20.989 -2.474 8.075 1.00 94.50 218 ASN A C 1
ATOM 1779 O O . ASN A 1 218 ? -20.428 -2.003 7.086 1.00 94.50 218 ASN A O 1
ATOM 1783 N N . ALA A 1 219 ? -22.247 -2.155 8.398 1.00 95.38 219 ALA A N 1
ATOM 1784 C CA . ALA A 1 219 ? -22.964 -1.078 7.719 1.00 95.38 219 ALA A CA 1
ATOM 1785 C C . ALA A 1 219 ? -22.167 0.234 7.830 1.00 95.38 219 ALA A C 1
ATOM 1787 O O . ALA A 1 219 ? -21.733 0.604 8.923 1.00 95.38 219 ALA A O 1
ATOM 1788 N N . LEU A 1 220 ? -21.973 0.905 6.697 1.00 96.31 220 LEU A N 1
ATOM 1789 C CA . LEU A 1 220 ? -21.124 2.084 6.564 1.00 96.31 220 LEU A CA 1
ATOM 1790 C C . LEU A 1 220 ? -21.894 3.167 5.807 1.00 96.31 220 LEU A C 1
ATOM 1792 O O . LEU A 1 220 ? -22.445 2.894 4.741 1.00 96.31 220 LEU A O 1
ATOM 1796 N N . SER A 1 221 ? -21.945 4.383 6.349 1.00 97.19 221 SER A N 1
ATOM 1797 C CA . SER A 1 221 ? -22.520 5.529 5.637 1.00 97.19 221 SER A CA 1
ATOM 1798 C C . SER A 1 221 ? -21.504 6.150 4.672 1.00 97.19 221 SER A C 1
ATOM 1800 O O . SER A 1 221 ? -20.292 5.956 4.809 1.00 97.19 221 SER A O 1
ATOM 1802 N N . LYS A 1 222 ? -21.985 6.932 3.698 1.00 97.50 222 LYS A N 1
ATOM 1803 C CA . LYS A 1 222 ? -21.109 7.647 2.755 1.00 97.50 222 LYS A CA 1
ATOM 1804 C C . LYS A 1 222 ? -20.213 8.653 3.478 1.00 97.50 222 LYS A C 1
ATOM 1806 O O . LYS A 1 222 ? -19.032 8.747 3.172 1.00 97.50 222 LYS A O 1
ATOM 1811 N N . GLU A 1 223 ? -20.752 9.331 4.484 1.00 97.00 223 GLU A N 1
ATOM 1812 C CA . GLU A 1 223 ? -20.047 10.315 5.310 1.00 97.00 223 GLU A CA 1
ATOM 1813 C C . GLU A 1 223 ? -18.945 9.645 6.141 1.00 97.00 223 GLU A C 1
ATOM 1815 O O . GLU A 1 223 ? -17.837 10.167 6.249 1.00 97.00 223 GLU A O 1
ATOM 1820 N N . GLN A 1 224 ? -19.214 8.452 6.686 1.00 96.88 224 GLN A N 1
ATOM 1821 C CA . GLN A 1 224 ? -18.207 7.665 7.400 1.00 96.88 224 GLN A CA 1
ATOM 1822 C C . GLN A 1 224 ? -17.087 7.196 6.463 1.00 96.88 224 GLN A C 1
ATOM 1824 O O . GLN A 1 224 ? -15.912 7.275 6.825 1.00 96.88 224 GLN A O 1
ATOM 1829 N N . ALA A 1 225 ? -17.432 6.729 5.259 1.00 97.88 225 ALA A N 1
ATOM 1830 C CA . ALA A 1 225 ? -16.450 6.341 4.251 1.00 97.88 225 ALA A CA 1
ATOM 1831 C C . ALA A 1 225 ? -15.584 7.536 3.811 1.00 97.88 225 ALA A C 1
ATOM 1833 O O . ALA A 1 225 ? -14.359 7.418 3.746 1.00 97.88 225 ALA A O 1
ATOM 1834 N N . GLU A 1 226 ? -16.195 8.705 3.601 1.00 97.75 226 GLU A N 1
ATOM 1835 C CA . GLU A 1 226 ? -15.487 9.945 3.278 1.00 97.75 226 GLU A CA 1
ATOM 1836 C C . GLU A 1 226 ? -14.539 10.375 4.401 1.00 97.75 226 GLU A C 1
ATOM 1838 O O . GLU A 1 226 ? -13.392 10.740 4.140 1.00 97.75 226 GLU A O 1
ATOM 1843 N N . ALA A 1 227 ? -14.993 10.309 5.656 1.00 97.38 227 ALA A N 1
ATOM 1844 C CA . ALA A 1 227 ? -14.181 10.655 6.817 1.00 97.38 227 ALA A CA 1
ATOM 1845 C C . ALA A 1 227 ? -12.955 9.740 6.941 1.00 97.38 227 ALA A C 1
ATOM 1847 O O . ALA A 1 227 ? -11.856 10.217 7.224 1.00 97.38 227 ALA A O 1
ATOM 1848 N N . ILE A 1 228 ? -13.111 8.437 6.672 1.00 97.94 228 ILE A N 1
ATOM 1849 C CA . ILE A 1 228 ? -11.980 7.503 6.614 1.00 97.94 228 ILE A CA 1
ATOM 1850 C C . ILE A 1 228 ? -11.046 7.885 5.464 1.00 97.94 228 ILE A C 1
ATOM 1852 O O . ILE A 1 228 ? -9.844 8.007 5.684 1.00 97.94 228 ILE A O 1
ATOM 1856 N N . TRP A 1 229 ? -11.566 8.130 4.261 1.00 98.25 229 TRP A N 1
ATOM 1857 C CA . TRP A 1 229 ? -10.739 8.523 3.119 1.00 98.25 229 TRP A CA 1
ATOM 1858 C C . TRP A 1 229 ? -9.919 9.795 3.403 1.00 98.25 229 TRP A C 1
ATOM 1860 O O . TRP A 1 229 ? -8.696 9.754 3.274 1.00 98.25 229 TRP A O 1
ATOM 1870 N N . LYS A 1 230 ? -10.545 10.871 3.907 1.00 97.38 230 LYS A N 1
ATOM 1871 C CA . LYS A 1 230 ? -9.875 12.129 4.318 1.00 97.38 230 LYS A CA 1
ATOM 1872 C C . LYS A 1 230 ? -8.936 11.965 5.515 1.00 97.38 230 LYS A C 1
ATOM 1874 O O . LYS A 1 230 ? -8.011 12.754 5.703 1.00 97.38 230 LYS A O 1
ATOM 1879 N N . GLY A 1 231 ? -9.201 10.969 6.358 1.00 97.38 231 GLY A N 1
ATOM 1880 C CA . GLY A 1 231 ? -8.351 10.607 7.485 1.00 97.38 231 GLY A CA 1
ATOM 1881 C C . GLY A 1 231 ? -7.031 9.968 7.049 1.00 97.38 231 GLY A C 1
ATOM 1882 O O . GLY A 1 231 ? -6.013 10.111 7.725 1.00 97.38 231 GLY A O 1
ATOM 1883 N N . TYR A 1 232 ? -7.049 9.264 5.913 1.00 98.31 232 TYR A N 1
ATOM 1884 C CA . TYR A 1 232 ? -5.905 8.531 5.379 1.00 98.31 232 TYR A CA 1
ATOM 1885 C C . TYR A 1 232 ? -5.145 9.304 4.304 1.00 98.31 232 TYR A C 1
ATOM 1887 O O . TYR A 1 232 ? -3.917 9.416 4.366 1.00 98.31 232 TYR A O 1
ATOM 1895 N N . PHE A 1 233 ? -5.862 9.826 3.314 1.00 98.56 233 PHE A N 1
ATOM 1896 C CA . PHE A 1 233 ? -5.280 10.538 2.191 1.00 98.56 233 PHE A CA 1
ATOM 1897 C C . PHE A 1 233 ? -5.357 12.058 2.415 1.00 98.56 233 PHE A C 1
ATOM 1899 O O . PHE A 1 233 ? -6.419 12.557 2.782 1.00 98.56 233 PHE A O 1
ATOM 1906 N N . PRO A 1 234 ? -4.270 12.815 2.174 1.00 98.56 234 PRO A N 1
ATOM 1907 C CA . PRO A 1 234 ? -2.967 12.350 1.689 1.00 98.56 234 PRO A CA 1
ATOM 1908 C C . PRO A 1 234 ? -1.978 11.991 2.808 1.00 98.56 234 PRO A C 1
ATOM 1910 O O . PRO A 1 234 ? -1.021 11.264 2.569 1.00 98.56 234 PRO A O 1
ATOM 1913 N N . TRP A 1 235 ? -2.172 12.493 4.028 1.00 98.56 235 TRP A N 1
ATOM 1914 C CA . TRP A 1 235 ? -1.100 12.573 5.026 1.00 98.56 235 TRP A CA 1
ATOM 1915 C C . TRP A 1 235 ? -0.655 11.230 5.612 1.00 98.56 235 TRP A C 1
ATOM 1917 O O . TRP A 1 235 ? 0.539 10.977 5.746 1.00 98.56 235 TRP A O 1
ATOM 1927 N N . LEU A 1 236 ? -1.574 10.331 5.958 1.00 98.44 236 LEU A N 1
ATOM 1928 C CA . LEU A 1 236 ? -1.172 9.023 6.485 1.00 98.44 236 LEU A CA 1
ATOM 1929 C C . LEU A 1 236 ? -0.596 8.138 5.374 1.00 98.44 236 LEU A C 1
ATOM 1931 O O . LEU A 1 236 ? 0.394 7.438 5.586 1.00 98.44 236 LEU A O 1
ATOM 1935 N N . CYS A 1 237 ? -1.185 8.201 4.181 1.00 98.69 237 CYS A N 1
ATOM 1936 C CA . CYS A 1 237 ? -0.690 7.490 3.009 1.00 98.69 237 CYS A CA 1
ATOM 1937 C C . CYS A 1 237 ? 0.695 7.984 2.560 1.00 98.69 237 CYS A C 1
ATOM 1939 O O . CYS A 1 237 ? 1.577 7.172 2.301 1.00 98.69 237 CYS A O 1
ATOM 1941 N N . GLY A 1 238 ? 0.924 9.296 2.541 1.00 98.62 238 GLY A N 1
ATOM 1942 C CA . GLY A 1 238 ? 2.227 9.873 2.224 1.00 98.62 238 GLY A CA 1
ATOM 1943 C C . GLY A 1 238 ? 3.264 9.577 3.300 1.00 98.62 238 GLY A C 1
ATOM 1944 O O . GLY A 1 238 ? 4.390 9.233 2.968 1.00 98.62 238 GLY A O 1
ATOM 1945 N N . LEU A 1 239 ? 2.889 9.604 4.587 1.00 98.62 239 LEU A N 1
ATOM 1946 C CA . LEU A 1 239 ? 3.786 9.181 5.667 1.00 98.62 239 LEU A CA 1
ATOM 1947 C C . LEU A 1 239 ? 4.261 7.738 5.467 1.00 98.62 239 LEU A C 1
ATOM 1949 O O . LEU A 1 239 ? 5.442 7.463 5.649 1.00 98.62 239 LEU A O 1
ATOM 1953 N N . HIS A 1 240 ? 3.343 6.834 5.121 1.00 98.25 240 HIS A N 1
ATOM 1954 C CA . HIS A 1 240 ? 3.648 5.431 4.862 1.00 98.25 240 HIS A CA 1
ATOM 1955 C C . HIS A 1 240 ? 4.709 5.284 3.768 1.00 98.25 240 HIS A C 1
ATOM 1957 O O . HIS A 1 240 ? 5.776 4.739 4.033 1.00 98.25 240 HIS A O 1
ATOM 1963 N N . ILE A 1 241 ? 4.455 5.840 2.586 1.00 98.06 241 ILE A N 1
ATOM 1964 C CA . ILE A 1 241 ? 5.340 5.656 1.432 1.00 98.06 241 ILE A CA 1
ATOM 1965 C C . ILE A 1 241 ? 6.639 6.452 1.573 1.00 98.06 241 ILE A C 1
ATOM 1967 O O . ILE A 1 241 ? 7.705 5.952 1.247 1.00 98.06 241 ILE A O 1
ATOM 1971 N N . LEU A 1 242 ? 6.620 7.652 2.153 1.00 98.44 242 LEU A N 1
ATOM 1972 C CA . LEU A 1 242 ? 7.862 8.388 2.410 1.00 98.44 242 LEU A CA 1
ATOM 1973 C C . LEU A 1 242 ? 8.764 7.684 3.437 1.00 98.44 242 LEU A C 1
ATOM 1975 O O . LEU A 1 242 ? 9.977 7.858 3.375 1.00 98.44 242 LEU A O 1
ATOM 1979 N N . LEU A 1 243 ? 8.209 6.920 4.388 1.00 97.62 243 LEU A N 1
ATOM 1980 C CA . LEU A 1 243 ? 9.011 6.082 5.287 1.00 97.62 243 LEU A CA 1
ATOM 1981 C C . LEU A 1 243 ? 9.603 4.874 4.559 1.00 97.62 243 LEU A C 1
ATOM 1983 O O . LEU A 1 243 ? 10.752 4.540 4.829 1.00 97.62 243 LEU A O 1
ATOM 1987 N N . ASP A 1 244 ? 8.839 4.262 3.658 1.00 95.50 244 ASP A N 1
ATOM 1988 C CA . ASP A 1 244 ? 9.257 3.149 2.799 1.00 95.50 244 ASP A CA 1
ATOM 1989 C C . ASP A 1 244 ? 10.462 3.554 1.932 1.00 95.50 244 ASP A C 1
ATOM 1991 O O . ASP A 1 244 ? 11.581 3.094 2.155 1.00 95.50 244 ASP A O 1
ATOM 1995 N N . TYR A 1 245 ? 10.303 4.597 1.116 1.00 96.06 245 TYR A N 1
ATOM 1996 C CA . TYR A 1 245 ? 11.399 5.159 0.320 1.00 96.06 245 TYR A CA 1
ATOM 1997 C C . TYR A 1 245 ? 12.561 5.698 1.170 1.00 96.06 245 TYR A C 1
ATOM 1999 O O . TYR A 1 245 ? 13.702 5.746 0.716 1.00 96.06 245 TYR A O 1
ATOM 2007 N N . LEU A 1 246 ? 12.320 6.123 2.415 1.00 97.12 246 LEU A N 1
ATOM 2008 C CA . LEU A 1 246 ? 13.410 6.540 3.297 1.00 97.12 246 LEU A CA 1
ATOM 2009 C C . LEU A 1 246 ? 14.272 5.350 3.735 1.00 97.12 246 LEU A C 1
ATOM 2011 O O . LEU A 1 246 ? 15.487 5.513 3.838 1.00 97.12 246 LEU A O 1
ATOM 2015 N N . ILE A 1 247 ? 13.677 4.193 4.044 1.00 94.94 247 ILE A N 1
ATOM 2016 C CA . ILE A 1 247 ? 14.453 3.019 4.469 1.00 94.94 247 ILE A CA 1
ATOM 2017 C C . ILE A 1 247 ? 15.184 2.349 3.306 1.00 94.94 247 ILE A C 1
ATOM 2019 O O . ILE A 1 247 ? 16.232 1.751 3.546 1.00 94.94 247 ILE A O 1
ATOM 2023 N N . ASP A 1 248 ? 14.691 2.516 2.081 1.00 94.12 248 ASP A N 1
ATOM 2024 C CA . ASP A 1 248 ? 15.287 1.945 0.869 1.00 94.12 248 ASP A CA 1
ATOM 2025 C C . ASP A 1 248 ? 16.231 2.918 0.143 1.00 94.12 248 ASP A C 1
ATOM 2027 O O . ASP A 1 248 ? 16.882 2.555 -0.827 1.00 94.12 248 ASP A O 1
ATOM 2031 N N . LEU A 1 249 ? 16.431 4.130 0.679 1.00 94.94 249 LEU A N 1
ATOM 2032 C CA . LEU A 1 249 ? 17.208 5.200 0.044 1.00 94.94 249 LEU A CA 1
ATOM 2033 C C . LEU A 1 249 ? 18.593 4.781 -0.481 1.00 94.94 249 LEU A C 1
ATOM 2035 O O . LEU A 1 249 ? 18.940 5.119 -1.608 1.00 94.94 249 LEU A O 1
ATOM 2039 N N . GLU A 1 250 ? 19.422 4.116 0.330 1.00 92.81 250 GLU A N 1
ATOM 2040 C CA . GLU A 1 250 ? 20.753 3.685 -0.131 1.00 92.81 250 GLU A CA 1
ATOM 2041 C C . GLU A 1 250 ? 20.701 2.523 -1.134 1.00 92.81 250 GLU A C 1
ATOM 2043 O O . GLU A 1 250 ? 21.597 2.436 -1.969 1.00 92.81 250 GLU A O 1
ATOM 2048 N N . GLU A 1 251 ? 19.681 1.664 -1.068 1.00 90.44 251 GLU A N 1
ATOM 2049 C CA . GLU A 1 251 ? 19.471 0.552 -2.007 1.00 90.44 251 GLU A CA 1
ATOM 2050 C C . GLU A 1 251 ? 19.033 1.088 -3.368 1.00 90.44 251 GLU A C 1
ATOM 2052 O O . GLU A 1 251 ? 19.704 0.830 -4.362 1.00 90.44 251 GLU A O 1
ATOM 2057 N N . ASP A 1 252 ? 18.032 1.968 -3.396 1.00 91.88 252 ASP A N 1
ATOM 2058 C CA . ASP A 1 252 ? 17.537 2.571 -4.635 1.00 91.88 252 ASP A CA 1
ATOM 2059 C C . ASP A 1 252 ? 18.626 3.387 -5.348 1.00 91.88 252 ASP A C 1
ATOM 2061 O O . ASP A 1 252 ? 18.745 3.358 -6.570 1.00 91.88 252 ASP A O 1
ATOM 2065 N N . ILE A 1 253 ? 19.486 4.090 -4.597 1.00 89.62 253 ILE A N 1
ATOM 2066 C CA . ILE A 1 253 ? 20.642 4.796 -5.177 1.00 89.62 253 ILE A CA 1
ATOM 2067 C C . ILE A 1 253 ? 21.628 3.816 -5.830 1.00 89.62 253 ILE A C 1
ATOM 2069 O O . ILE A 1 253 ? 22.230 4.154 -6.850 1.00 89.62 253 ILE A O 1
ATOM 2073 N N . GLN A 1 254 ? 21.834 2.638 -5.237 1.00 89.50 254 GLN A N 1
ATOM 2074 C CA . GLN A 1 254 ? 22.747 1.623 -5.766 1.00 89.50 254 GLN A CA 1
ATOM 2075 C C . GLN A 1 254 ? 22.166 0.911 -6.990 1.00 89.50 254 GLN A C 1
ATOM 2077 O O . GLN A 1 254 ? 22.912 0.641 -7.931 1.00 89.50 254 GLN A O 1
ATOM 2082 N N . GLU A 1 255 ? 20.862 0.631 -6.987 1.00 85.00 255 GLU A N 1
ATOM 2083 C CA . GLU A 1 255 ? 20.161 -0.043 -8.088 1.00 85.00 255 GLU A CA 1
ATOM 2084 C C . GLU A 1 255 ? 19.780 0.915 -9.230 1.00 85.00 255 GLU A C 1
ATOM 2086 O O . GLU A 1 255 ? 19.512 0.472 -10.344 1.00 85.00 255 GLU A O 1
ATOM 2091 N N . GLY A 1 256 ? 19.844 2.232 -9.000 1.00 83.06 256 GLY A N 1
ATOM 2092 C CA . GLY A 1 256 ? 19.425 3.244 -9.974 1.00 83.06 256 GLY A CA 1
ATOM 2093 C C . GLY A 1 256 ? 17.907 3.435 -10.024 1.00 83.06 256 GLY A C 1
ATOM 2094 O O . GLY A 1 256 ? 17.385 4.007 -10.987 1.00 83.06 256 GLY A O 1
ATOM 2095 N N . ASP A 1 257 ? 17.206 2.980 -8.987 1.00 85.62 257 ASP A N 1
ATOM 2096 C CA . ASP A 1 257 ? 15.760 3.057 -8.872 1.00 85.62 257 ASP A CA 1
ATOM 2097 C C . ASP A 1 257 ? 15.301 4.465 -8.482 1.00 85.62 257 ASP A C 1
ATOM 2099 O O . ASP A 1 257 ? 15.996 5.266 -7.842 1.00 85.62 257 ASP A O 1
ATOM 2103 N N . PHE A 1 258 ? 14.093 4.806 -8.924 1.00 89.81 258 PHE A N 1
ATOM 2104 C CA . PHE A 1 258 ? 13.516 6.109 -8.640 1.00 89.81 258 PHE A CA 1
ATOM 2105 C C . PHE A 1 258 ? 13.071 6.171 -7.175 1.00 89.81 258 PHE A C 1
ATOM 2107 O O . PHE A 1 258 ? 12.242 5.371 -6.761 1.00 89.81 258 PHE A O 1
ATOM 2114 N N . ASN A 1 259 ? 13.536 7.171 -6.416 1.00 94.62 259 ASN A N 1
ATOM 2115 C CA . ASN A 1 259 ? 13.203 7.326 -4.998 1.00 94.62 259 ASN A CA 1
ATOM 2116 C C . ASN A 1 259 ? 12.688 8.739 -4.669 1.00 94.62 259 ASN A C 1
ATOM 2118 O O . ASN A 1 259 ? 13.392 9.732 -4.869 1.00 94.62 259 ASN A O 1
ATOM 2122 N N . PHE A 1 260 ? 11.481 8.842 -4.096 1.00 96.75 260 PHE A N 1
ATOM 2123 C CA . PHE A 1 260 ? 10.844 10.133 -3.780 1.00 96.75 260 PHE A CA 1
ATOM 2124 C C . PHE A 1 260 ? 11.594 10.970 -2.735 1.00 96.75 260 PHE A C 1
ATOM 2126 O O . PHE A 1 260 ? 11.486 12.197 -2.729 1.00 96.75 260 PHE A O 1
ATOM 2133 N N . VAL A 1 261 ? 12.364 10.345 -1.840 1.00 97.25 261 VAL A N 1
ATOM 2134 C CA . VAL A 1 261 ? 13.162 11.068 -0.839 1.00 97.25 261 VAL A CA 1
ATOM 2135 C C . VAL A 1 261 ? 14.314 11.831 -1.504 1.00 97.25 261 VAL A C 1
ATOM 2137 O O . VAL A 1 261 ? 14.695 12.897 -1.015 1.00 97.25 261 VAL A O 1
ATOM 2140 N N . GLN A 1 262 ? 14.810 11.365 -2.657 1.00 95.62 262 GLN A N 1
ATOM 2141 C CA . GLN A 1 262 ? 15.824 12.080 -3.443 1.00 95.62 262 GLN A CA 1
ATOM 2142 C C . GLN A 1 262 ? 15.294 13.380 -4.072 1.00 95.62 262 GLN A C 1
ATOM 2144 O O . GLN A 1 262 ? 16.088 14.247 -4.430 1.00 95.62 262 GLN A O 1
ATOM 2149 N N . SER A 1 263 ? 13.972 13.562 -4.168 1.00 96.81 263 SER A N 1
ATOM 2150 C CA . SER A 1 263 ? 13.364 14.798 -4.681 1.00 96.81 263 SER A CA 1
ATOM 2151 C C . SER A 1 263 ? 13.388 15.959 -3.677 1.00 96.81 263 SER A C 1
ATOM 2153 O O . SER A 1 263 ? 13.142 17.104 -4.057 1.00 96.81 263 SER A O 1
ATOM 2155 N N . TYR A 1 264 ? 13.696 15.707 -2.398 1.00 97.94 264 TYR A N 1
ATOM 2156 C CA . TYR A 1 264 ? 13.853 16.787 -1.425 1.00 97.94 264 TYR A CA 1
ATOM 2157 C C . TYR A 1 264 ? 15.189 17.520 -1.609 1.00 97.94 264 TYR A C 1
ATOM 2159 O O . TYR A 1 264 ? 16.224 16.875 -1.768 1.00 97.94 264 TYR A O 1
ATOM 2167 N N . PRO A 1 265 ? 15.233 18.856 -1.431 1.00 97.12 265 PRO A N 1
ATOM 2168 C CA . PRO A 1 265 ? 16.486 19.609 -1.542 1.00 97.12 265 PRO A CA 1
ATOM 2169 C C . PRO A 1 265 ? 17.553 19.209 -0.509 1.00 97.12 265 PRO A C 1
ATOM 2171 O O . PRO A 1 265 ? 18.739 19.467 -0.699 1.00 97.12 265 PRO A O 1
ATOM 2174 N N . SER A 1 266 ? 17.145 18.628 0.626 1.00 96.56 266 SER A N 1
ATOM 2175 C CA . SER A 1 266 ? 18.061 18.037 1.604 1.00 96.56 266 SER A CA 1
ATOM 2176 C C . SER A 1 266 ? 17.358 17.034 2.519 1.00 96.56 266 SER A C 1
ATOM 2178 O O . SER A 1 266 ? 16.154 17.132 2.770 1.00 96.56 266 SER A O 1
ATOM 2180 N N . MET A 1 267 ? 18.133 16.134 3.136 1.00 95.00 267 MET A N 1
ATOM 2181 C CA . MET A 1 267 ? 17.626 15.219 4.172 1.00 95.00 267 MET A CA 1
ATOM 2182 C C . MET A 1 267 ? 17.004 15.959 5.365 1.00 95.00 267 MET A C 1
ATOM 2184 O O . MET A 1 267 ? 16.046 15.482 5.968 1.00 95.00 267 MET A O 1
ATOM 2188 N N . GLY A 1 268 ? 17.508 17.153 5.700 1.00 96.12 268 GLY A N 1
ATOM 2189 C CA . GLY A 1 268 ? 16.918 17.992 6.744 1.00 96.12 268 GLY A CA 1
ATOM 2190 C C . GLY A 1 268 ? 15.484 18.418 6.410 1.00 96.12 268 GLY A C 1
ATOM 2191 O O . GLY A 1 268 ? 14.617 18.388 7.289 1.00 96.12 268 GLY A O 1
ATOM 2192 N N . GLN A 1 269 ? 15.218 18.752 5.141 1.00 97.38 269 GLN A N 1
ATOM 2193 C CA . GLN A 1 269 ? 13.869 19.061 4.665 1.00 97.38 269 GLN A CA 1
ATOM 2194 C C . GLN A 1 269 ? 12.983 17.813 4.626 1.00 97.38 269 GLN A C 1
ATOM 2196 O O . GLN A 1 269 ? 11.870 17.874 5.150 1.00 97.38 269 GLN A O 1
ATOM 2201 N N . ALA A 1 270 ? 13.493 16.677 4.132 1.00 97.44 270 ALA A N 1
ATOM 2202 C CA . ALA A 1 270 ? 12.771 15.401 4.151 1.00 97.44 270 ALA A CA 1
ATOM 2203 C C . ALA A 1 270 ? 12.302 15.037 5.574 1.00 97.44 270 ALA A C 1
ATOM 2205 O O . ALA A 1 270 ? 11.134 14.726 5.802 1.00 97.44 270 ALA A O 1
ATOM 2206 N N . TYR A 1 271 ? 13.172 15.190 6.580 1.00 96.69 271 TYR A N 1
ATOM 2207 C CA . TYR A 1 271 ? 12.811 14.968 7.984 1.00 96.69 271 TYR A CA 1
ATOM 2208 C C . TYR A 1 271 ? 11.804 15.964 8.540 1.00 96.69 271 TYR A C 1
ATOM 2210 O O . TYR A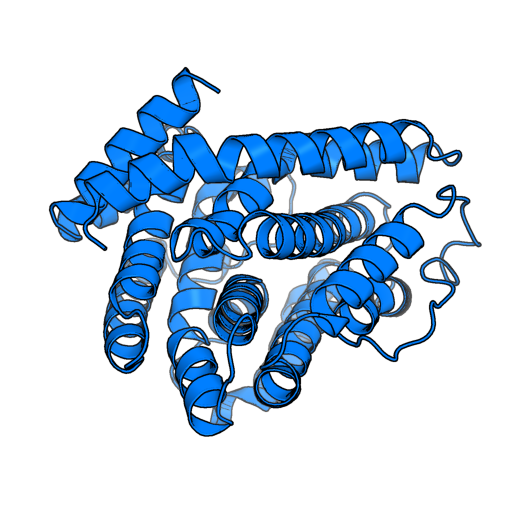 1 271 ? 10.967 15.595 9.367 1.00 96.69 271 TYR A O 1
ATOM 2218 N N . SER A 1 272 ? 11.886 17.227 8.128 1.00 96.69 272 SER A N 1
ATOM 2219 C CA . SER A 1 272 ? 10.896 18.228 8.518 1.00 96.69 272 SER A CA 1
ATOM 2220 C C . SER A 1 272 ? 9.517 17.886 7.958 1.00 96.69 272 SER A C 1
ATOM 2222 O O . SER A 1 272 ? 8.528 17.916 8.692 1.00 96.69 272 SER A O 1
ATOM 2224 N N . ARG A 1 273 ? 9.459 17.470 6.689 1.00 97.94 273 ARG A N 1
ATOM 2225 C CA . ARG A 1 273 ? 8.215 17.063 6.037 1.00 97.94 273 ARG A CA 1
ATOM 2226 C C . ARG A 1 273 ? 7.666 15.770 6.628 1.00 97.94 273 ARG A C 1
ATOM 2228 O O . ARG A 1 273 ? 6.507 15.775 7.015 1.00 97.94 273 ARG A O 1
ATOM 2235 N N . LEU A 1 274 ? 8.477 14.745 6.894 1.00 97.88 274 LEU A N 1
ATOM 2236 C CA . LEU A 1 274 ? 8.030 13.543 7.624 1.00 97.88 274 LEU A CA 1
ATOM 2237 C C . LEU A 1 274 ? 7.412 13.862 8.997 1.00 97.88 274 LEU A C 1
ATOM 2239 O O . LEU A 1 274 ? 6.406 13.262 9.378 1.00 97.88 274 LEU A O 1
ATOM 2243 N N . ARG A 1 275 ? 7.965 14.835 9.742 1.00 97.12 275 ARG A N 1
ATOM 2244 C CA . ARG A 1 275 ? 7.344 15.308 10.994 1.00 97.12 275 ARG A CA 1
ATOM 2245 C C . ARG A 1 275 ? 5.976 15.942 10.757 1.00 97.12 275 ARG A C 1
ATOM 2247 O O . ARG A 1 275 ? 5.068 15.674 11.542 1.00 97.12 275 ARG A O 1
ATOM 2254 N N . ARG A 1 276 ? 5.833 16.756 9.706 1.00 97.94 276 ARG A N 1
ATOM 2255 C CA . ARG A 1 276 ? 4.549 17.357 9.320 1.00 97.94 276 ARG A CA 1
ATOM 2256 C C . ARG A 1 276 ? 3.546 16.284 8.906 1.00 97.94 276 ARG A C 1
ATOM 2258 O O . ARG A 1 276 ? 2.491 16.217 9.513 1.00 97.94 276 ARG A O 1
ATOM 2265 N N . PHE A 1 277 ? 3.912 15.385 7.993 1.00 98.44 277 PHE A N 1
ATOM 2266 C CA . PHE A 1 277 ? 3.083 14.252 7.568 1.00 98.44 277 PHE A CA 1
ATOM 2267 C C . PHE A 1 277 ? 2.567 13.433 8.754 1.00 98.44 277 PHE A C 1
ATOM 2269 O O . PHE A 1 277 ? 1.385 13.120 8.823 1.00 98.44 277 PHE A O 1
ATOM 2276 N N . LYS A 1 278 ? 3.424 13.151 9.740 1.00 97.44 278 LYS A N 1
ATOM 2277 C CA . LYS A 1 278 ? 3.009 12.513 10.995 1.00 97.44 278 LYS A CA 1
ATOM 2278 C C . LYS A 1 278 ? 1.997 13.355 11.781 1.00 97.44 278 LYS A C 1
ATOM 2280 O O . LYS A 1 278 ? 1.019 12.797 12.276 1.00 97.44 278 LYS A O 1
ATOM 2285 N N . ALA A 1 279 ? 2.262 14.646 11.978 1.00 96.88 279 ALA A N 1
ATOM 2286 C CA . ALA A 1 279 ? 1.386 15.524 12.752 1.00 96.88 279 ALA A CA 1
ATOM 2287 C C . ALA A 1 279 ? 0.001 15.646 12.099 1.00 96.88 279 ALA A C 1
ATOM 2289 O O . ALA A 1 279 ? -1.002 15.400 12.767 1.00 96.88 279 ALA A O 1
ATOM 2290 N N . GLU A 1 280 ? -0.033 15.901 10.792 1.00 98.06 280 GLU A N 1
ATOM 2291 C CA . GLU A 1 280 ? -1.260 15.975 9.999 1.00 98.06 280 GLU A CA 1
ATOM 2292 C C . GLU A 1 280 ? -2.001 14.635 9.997 1.00 98.06 280 GLU A C 1
ATOM 2294 O O . GLU A 1 280 ? -3.196 14.588 10.271 1.00 98.06 280 GLU A O 1
ATOM 2299 N N . ALA A 1 281 ? -1.296 13.512 9.811 1.00 97.50 281 ALA A N 1
ATOM 2300 C CA . ALA A 1 281 ? -1.911 12.190 9.894 1.00 97.50 281 ALA A CA 1
ATOM 2301 C C . ALA A 1 281 ? -2.570 11.952 11.262 1.00 97.50 281 ALA A C 1
ATOM 2303 O O . ALA A 1 281 ? -3.698 11.475 11.320 1.00 97.50 281 ALA A O 1
ATOM 2304 N N . LEU A 1 282 ? -1.907 12.312 12.370 1.00 95.62 282 LEU A N 1
ATOM 2305 C CA . LEU A 1 282 ? -2.486 12.196 13.715 1.00 95.62 282 LEU A CA 1
ATOM 2306 C C . LEU A 1 282 ? -3.704 13.101 13.920 1.00 95.62 282 LEU A C 1
ATOM 2308 O O . LEU A 1 282 ? -4.612 12.702 14.648 1.00 95.62 282 LEU A O 1
ATOM 2312 N N . GLN A 1 283 ? -3.711 14.298 13.339 1.00 95.62 283 GLN A N 1
ATOM 2313 C CA . GLN A 1 283 ? -4.835 15.231 13.414 1.00 95.62 283 GLN A CA 1
ATOM 2314 C C . GLN A 1 283 ? -6.029 14.720 12.601 1.00 95.62 283 GLN A C 1
ATOM 2316 O O . GLN A 1 283 ? -7.140 14.639 13.118 1.00 95.62 283 GLN A O 1
ATOM 2321 N N . HIS A 1 284 ? -5.794 14.298 11.362 1.00 95.62 284 HIS A N 1
ATOM 2322 C CA . HIS A 1 284 ? -6.830 13.821 10.452 1.00 95.62 284 HIS A CA 1
ATOM 2323 C C . HIS A 1 284 ? -7.501 12.534 10.952 1.00 95.62 284 HIS A C 1
ATOM 2325 O O . HIS A 1 284 ? -8.728 12.437 10.957 1.00 95.62 284 HIS A O 1
ATOM 2331 N N . VAL A 1 285 ? -6.735 11.565 11.469 1.00 94.94 285 VAL A N 1
ATOM 2332 C CA . VAL A 1 285 ? -7.328 10.320 11.992 1.00 94.94 285 VAL A CA 1
ATOM 2333 C C . VAL A 1 285 ? -8.118 10.503 13.291 1.00 94.94 285 VAL A C 1
ATOM 2335 O O . VAL A 1 285 ? -8.907 9.626 13.640 1.00 94.94 285 VAL A O 1
ATOM 2338 N N . GLN A 1 286 ? -7.922 11.607 14.025 1.00 90.44 286 GLN A N 1
ATOM 2339 C CA . GLN A 1 286 ? -8.741 11.923 15.205 1.00 90.44 286 GLN A CA 1
ATOM 2340 C C . GLN A 1 286 ? -10.174 12.301 14.827 1.00 90.44 286 GLN A C 1
ATOM 2342 O O . GLN A 1 286 ? -11.075 12.067 15.626 1.00 90.44 286 GLN A O 1
ATOM 2347 N N . GLY A 1 287 ? -10.385 12.828 13.617 1.00 86.06 287 GLY A N 1
ATOM 2348 C CA . GLY A 1 287 ? -11.713 13.144 13.091 1.00 86.06 287 GLY A CA 1
ATOM 2349 C C . GLY A 1 287 ? -12.546 11.916 12.710 1.00 86.06 287 GLY A C 1
ATOM 2350 O O . GLY A 1 287 ? -13.726 12.055 12.408 1.00 86.06 287 GLY A O 1
ATOM 2351 N N . ILE A 1 288 ? -11.965 10.710 12.730 1.00 92.19 288 ILE A N 1
ATOM 2352 C CA . ILE A 1 288 ? -12.698 9.469 12.468 1.00 92.19 288 ILE A CA 1
ATOM 2353 C C . ILE A 1 288 ? -13.375 9.010 13.769 1.00 92.19 288 ILE A C 1
ATOM 2355 O O . ILE A 1 288 ? -12.722 8.500 14.688 1.00 92.19 288 ILE A O 1
ATOM 2359 N N . GLU A 1 289 ? -14.697 9.183 13.841 1.00 78.56 289 GLU A N 1
ATOM 2360 C CA . GLU A 1 289 ? -15.508 8.889 15.033 1.00 78.56 289 GLU A CA 1
ATOM 2361 C C . GLU A 1 289 ? -15.513 7.395 15.402 1.00 78.56 289 GLU A C 1
ATOM 2363 O O . GLU A 1 289 ? -15.426 7.022 16.574 1.00 78.56 289 GLU A O 1
ATOM 2368 N N . ALA A 1 290 ? -15.580 6.514 14.401 1.00 70.19 290 ALA A N 1
ATOM 2369 C CA . ALA A 1 290 ? -15.572 5.073 14.615 1.00 70.19 290 ALA A CA 1
ATOM 2370 C C . ALA A 1 290 ? -14.144 4.553 14.834 1.00 70.19 290 ALA A C 1
ATOM 2372 O O . ALA A 1 290 ? -13.235 4.812 14.053 1.00 70.19 290 ALA A O 1
ATOM 2373 N N . ASN A 1 291 ? -13.947 3.745 15.881 1.00 70.69 291 ASN A N 1
ATOM 2374 C CA . ASN A 1 291 ? -12.711 2.990 16.120 1.00 70.69 291 ASN A CA 1
ATOM 2375 C C . ASN A 1 291 ? -11.404 3.814 16.137 1.00 70.69 291 ASN A C 1
ATOM 2377 O O . ASN A 1 291 ? -10.337 3.237 15.943 1.00 70.69 291 ASN A O 1
ATOM 2381 N N . THR A 1 292 ? -11.440 5.104 16.496 1.00 77.94 292 THR A N 1
ATOM 2382 C CA . THR A 1 292 ? -10.317 6.078 16.463 1.00 77.94 292 THR A CA 1
ATOM 2383 C C . THR A 1 292 ? -8.957 5.530 16.925 1.00 77.94 292 THR A C 1
ATOM 2385 O O . THR A 1 292 ? -7.898 5.871 16.394 1.00 77.94 292 THR A O 1
ATOM 2388 N N . ASN A 1 293 ? -8.957 4.627 17.911 1.00 89.06 293 ASN A N 1
ATOM 2389 C CA . ASN A 1 293 ? -7.739 3.996 18.415 1.00 89.06 293 ASN A CA 1
ATOM 2390 C C . ASN A 1 293 ? -6.948 3.224 17.349 1.00 89.06 293 ASN A C 1
ATOM 2392 O O . ASN A 1 293 ? -5.722 3.271 17.400 1.00 89.06 293 ASN A O 1
ATOM 2396 N N . ILE A 1 294 ? -7.599 2.523 16.412 1.00 92.81 294 ILE A N 1
ATOM 2397 C CA . ILE A 1 294 ? -6.865 1.776 15.383 1.00 92.81 294 ILE A CA 1
ATOM 2398 C C . ILE A 1 294 ? -6.121 2.710 14.440 1.00 92.81 294 ILE A C 1
ATOM 2400 O O . ILE A 1 294 ? -4.953 2.474 14.164 1.00 92.81 294 ILE A O 1
ATOM 2404 N N . HIS A 1 295 ? -6.752 3.795 14.006 1.00 94.81 295 HIS A N 1
ATOM 2405 C CA . HIS A 1 295 ? -6.167 4.719 13.044 1.00 94.81 295 HIS A CA 1
ATOM 2406 C C . HIS A 1 295 ? -4.944 5.415 13.652 1.00 94.81 295 HIS A C 1
ATOM 2408 O O . HIS A 1 295 ? -3.870 5.439 13.053 1.00 94.81 295 HIS A O 1
ATOM 2414 N N . ARG A 1 296 ? -5.035 5.826 14.924 1.00 94.44 296 ARG A N 1
ATOM 2415 C CA . ARG A 1 296 ? -3.871 6.308 15.684 1.00 94.44 296 ARG A CA 1
ATOM 2416 C C . ARG A 1 296 ? -2.803 5.226 15.888 1.00 94.44 296 ARG A C 1
ATOM 2418 O O . ARG A 1 296 ? -1.610 5.526 15.841 1.00 94.44 296 ARG A O 1
ATOM 2425 N N . HIS A 1 297 ? -3.198 3.975 16.137 1.00 95.19 297 HIS A N 1
ATOM 2426 C CA . HIS A 1 297 ? -2.245 2.866 16.232 1.00 95.19 297 HIS A CA 1
ATOM 2427 C C . HIS A 1 297 ? -1.521 2.615 14.910 1.00 95.19 297 HIS A C 1
ATOM 2429 O O . HIS A 1 297 ? -0.337 2.311 14.957 1.00 95.19 297 HIS A O 1
ATOM 2435 N N . VAL A 1 298 ? -2.180 2.775 13.761 1.00 95.94 298 VAL A N 1
ATOM 2436 C CA . VAL A 1 298 ? -1.545 2.651 12.443 1.00 95.94 298 VAL A CA 1
ATOM 2437 C C . VAL A 1 298 ? -0.480 3.728 12.263 1.00 95.94 298 VAL A C 1
ATOM 2439 O O . VAL A 1 298 ? 0.651 3.384 11.943 1.00 95.94 298 VAL A O 1
ATOM 2442 N N . VAL A 1 299 ? -0.775 4.997 12.573 1.00 96.06 299 VAL A N 1
ATOM 2443 C CA . VAL A 1 299 ? 0.219 6.088 12.468 1.00 96.06 299 VAL A CA 1
ATOM 2444 C C . VAL A 1 299 ? 1.470 5.788 13.307 1.00 96.06 299 VAL A C 1
ATOM 2446 O O . VAL A 1 299 ? 2.596 5.843 12.814 1.00 96.06 299 VAL A O 1
ATOM 2449 N N . ASN A 1 300 ? 1.280 5.416 14.577 1.00 95.44 300 ASN A N 1
ATOM 2450 C CA . ASN A 1 300 ? 2.389 5.065 15.472 1.00 95.44 300 ASN A CA 1
ATOM 2451 C C . ASN A 1 300 ? 3.093 3.768 15.032 1.00 95.44 300 ASN A C 1
ATOM 2453 O O . ASN A 1 300 ? 4.309 3.635 15.153 1.00 95.44 300 ASN A O 1
ATOM 2457 N N . GLY A 1 301 ? 2.321 2.807 14.527 1.00 95.50 301 GLY A N 1
ATOM 2458 C CA . GLY A 1 301 ? 2.787 1.512 14.051 1.00 95.50 301 GLY A CA 1
ATOM 2459 C C . GLY A 1 301 ? 3.674 1.625 12.819 1.00 95.50 301 GLY A C 1
ATOM 2460 O O . GLY A 1 301 ? 4.663 0.909 12.749 1.00 95.50 301 GLY A O 1
ATOM 2461 N N . LEU A 1 302 ? 3.390 2.557 11.904 1.00 95.44 302 LEU A N 1
ATOM 2462 C CA . LEU A 1 302 ? 4.234 2.826 10.737 1.00 95.44 302 LEU A CA 1
ATOM 2463 C C . LEU A 1 302 ? 5.628 3.286 11.153 1.00 95.44 302 LEU A C 1
ATOM 2465 O O . LEU A 1 302 ? 6.619 2.677 10.760 1.00 95.44 302 LEU A O 1
ATOM 2469 N N . LEU A 1 303 ? 5.711 4.294 12.026 1.00 95.62 303 LEU A N 1
ATOM 2470 C CA . LEU A 1 303 ? 6.995 4.764 12.553 1.00 95.62 303 LEU A CA 1
ATOM 2471 C C . LEU A 1 303 ? 7.753 3.636 13.254 1.00 95.62 303 LEU A C 1
ATOM 2473 O O . LEU A 1 303 ? 8.951 3.478 13.048 1.00 95.62 303 LEU A O 1
ATOM 2477 N N . ALA A 1 304 ? 7.056 2.849 14.074 1.00 95.56 304 ALA A N 1
ATOM 2478 C CA . ALA A 1 304 ? 7.644 1.717 14.772 1.00 95.56 304 ALA A CA 1
ATOM 2479 C C . ALA A 1 304 ? 8.174 0.640 13.811 1.00 95.56 304 ALA A C 1
ATOM 2481 O O . ALA A 1 304 ? 9.316 0.207 13.941 1.00 95.56 304 ALA A O 1
ATOM 2482 N N . MET A 1 305 ? 7.358 0.222 12.845 1.00 93.81 305 MET A N 1
ATOM 2483 C CA . MET A 1 305 ? 7.674 -0.859 11.918 1.00 93.81 305 MET A CA 1
ATOM 2484 C C . MET A 1 305 ? 8.834 -0.474 11.001 1.00 93.81 305 MET A C 1
ATOM 2486 O O . MET A 1 305 ? 9.842 -1.184 10.991 1.00 93.81 305 MET A O 1
ATOM 2490 N N . TYR A 1 306 ? 8.725 0.656 10.301 1.00 95.19 306 TYR A N 1
ATOM 2491 C CA . TYR A 1 306 ? 9.715 1.097 9.320 1.00 95.19 306 TYR A CA 1
ATOM 2492 C C . TYR A 1 306 ? 11.036 1.490 9.982 1.00 95.19 306 TYR A C 1
ATOM 2494 O O . TYR A 1 306 ? 12.098 1.009 9.599 1.00 95.19 306 TYR A O 1
ATOM 2502 N N . LEU A 1 307 ? 11.003 2.278 11.062 1.00 95.44 307 LEU A N 1
ATOM 2503 C CA . LEU A 1 307 ? 12.243 2.761 11.686 1.00 95.44 307 LEU A CA 1
ATOM 2504 C C . LEU A 1 307 ? 12.964 1.694 12.531 1.00 95.44 307 LEU A C 1
ATOM 2506 O O . LEU A 1 307 ? 14.113 1.907 12.939 1.00 95.44 307 LEU A O 1
ATOM 2510 N N . SER A 1 308 ? 12.301 0.559 12.797 1.00 93.75 308 SER A N 1
ATOM 2511 C CA . SER A 1 308 ? 12.916 -0.634 13.404 1.00 93.75 308 SER A CA 1
ATOM 2512 C C . SER A 1 308 ? 13.662 -1.510 12.398 1.00 93.75 308 SER A C 1
ATOM 2514 O O . SER A 1 308 ? 14.287 -2.485 12.813 1.00 93.75 308 SER A O 1
ATOM 2516 N N . ASP A 1 309 ? 13.606 -1.194 11.100 1.00 92.62 309 ASP A N 1
ATOM 2517 C CA . ASP A 1 309 ? 14.319 -1.966 10.092 1.00 92.62 309 ASP A CA 1
ATOM 2518 C C . ASP A 1 309 ? 15.844 -1.917 10.302 1.00 92.62 309 ASP A C 1
ATOM 2520 O O . ASP A 1 309 ? 16.415 -0.929 10.788 1.00 92.62 309 ASP A O 1
ATOM 2524 N N . ASN A 1 310 ? 16.516 -3.008 9.935 1.00 90.12 310 ASN A N 1
ATOM 2525 C CA . ASN A 1 310 ? 17.966 -3.123 10.015 1.00 90.12 310 ASN A CA 1
ATOM 2526 C C . ASN A 1 310 ? 18.655 -2.158 9.040 1.00 90.12 310 ASN A C 1
ATOM 2528 O O . ASN A 1 310 ? 19.725 -1.643 9.378 1.00 90.12 310 ASN A O 1
ATOM 2532 N N . LYS A 1 311 ? 18.029 -1.864 7.887 1.00 91.81 311 LYS A N 1
ATOM 2533 C CA . LYS A 1 311 ? 18.513 -0.884 6.902 1.00 91.81 311 LYS A CA 1
ATOM 2534 C C . LYS A 1 311 ? 18.758 0.480 7.557 1.00 91.81 311 LYS A C 1
ATOM 2536 O O . LYS A 1 311 ? 19.848 1.029 7.449 1.00 91.81 311 LYS A O 1
ATOM 2541 N N . VAL A 1 312 ? 17.831 0.952 8.393 1.00 92.06 312 VAL A N 1
ATOM 2542 C CA . VAL A 1 312 ? 17.914 2.257 9.086 1.00 92.06 312 VAL A CA 1
ATOM 2543 C C . VAL A 1 312 ? 19.195 2.419 9.906 1.00 92.06 312 VAL A C 1
ATOM 2545 O O . VAL A 1 312 ? 19.758 3.507 9.982 1.00 92.06 312 VAL A O 1
ATOM 2548 N N . GLY A 1 313 ? 19.654 1.349 10.561 1.00 90.25 313 GLY A N 1
ATOM 2549 C CA . GLY A 1 313 ? 20.857 1.394 11.395 1.00 90.25 313 GLY A CA 1
ATOM 2550 C C . GLY A 1 313 ? 22.163 1.437 10.602 1.00 90.25 313 GLY A C 1
ATOM 2551 O O . GLY A 1 313 ? 23.173 1.862 11.158 1.00 90.25 313 GLY A O 1
ATOM 2552 N N . ARG A 1 314 ? 22.137 0.995 9.340 1.00 92.00 314 ARG A N 1
ATOM 2553 C CA . ARG A 1 314 ? 23.303 0.883 8.451 1.00 92.00 314 ARG A CA 1
ATOM 2554 C C . ARG A 1 314 ? 23.541 2.148 7.626 1.00 92.00 314 ARG A C 1
ATOM 2556 O O . ARG A 1 314 ? 24.664 2.377 7.201 1.00 92.00 314 ARG A O 1
ATOM 2563 N N . GLN A 1 315 ? 22.512 2.977 7.473 1.00 93.88 315 GLN A N 1
ATOM 2564 C CA . GLN A 1 315 ? 22.541 4.175 6.642 1.00 93.88 315 GLN A CA 1
ATOM 2565 C C . GLN A 1 315 ? 22.752 5.430 7.497 1.00 93.88 315 GLN A C 1
ATOM 2567 O O . GLN A 1 315 ? 21.861 5.851 8.246 1.00 93.88 315 GLN A O 1
ATOM 2572 N N . ALA A 1 316 ? 23.917 6.074 7.380 1.00 91.94 316 ALA A N 1
ATOM 2573 C CA . ALA A 1 316 ? 24.256 7.257 8.184 1.00 91.94 316 ALA A CA 1
ATOM 2574 C C . ALA A 1 316 ? 23.269 8.416 7.956 1.00 91.94 316 ALA A C 1
ATOM 2576 O O . ALA A 1 316 ? 22.937 9.156 8.887 1.00 91.94 316 ALA A O 1
ATOM 2577 N N . LYS A 1 317 ? 22.758 8.544 6.723 1.00 90.94 317 LYS A N 1
ATOM 2578 C CA . LYS A 1 317 ? 21.777 9.571 6.361 1.00 90.94 317 LYS A CA 1
ATOM 2579 C C . LYS A 1 317 ? 20.404 9.320 6.963 1.00 90.94 317 LYS A C 1
ATOM 2581 O O . LYS A 1 317 ? 19.731 10.315 7.198 1.00 90.94 317 LYS A O 1
ATOM 2586 N N . VAL A 1 318 ? 20.013 8.066 7.227 1.00 93.88 318 VAL A N 1
ATOM 2587 C CA . VAL A 1 318 ? 18.657 7.651 7.655 1.00 93.88 318 VAL A CA 1
ATOM 2588 C C . VAL A 1 318 ? 18.561 7.394 9.160 1.00 93.88 318 VAL A C 1
ATOM 2590 O O . VAL A 1 318 ? 17.519 7.641 9.766 1.00 93.88 318 VAL A O 1
ATOM 2593 N N . GLN A 1 319 ? 19.654 6.979 9.809 1.00 92.56 319 GLN A N 1
ATOM 2594 C CA . GLN A 1 319 ? 19.703 6.719 11.252 1.00 92.56 319 GLN A CA 1
ATOM 2595 C C . GLN A 1 319 ? 19.061 7.831 12.124 1.00 92.56 319 GLN A C 1
ATOM 2597 O O . GLN A 1 319 ? 18.337 7.493 13.073 1.00 92.56 319 GLN A O 1
ATOM 2602 N N . PRO A 1 320 ? 19.226 9.144 11.828 1.00 93.75 320 PRO A N 1
ATOM 2603 C CA . PRO A 1 320 ? 18.575 10.214 12.588 1.00 93.75 320 PRO A CA 1
ATOM 2604 C C . PRO A 1 320 ? 17.039 10.156 12.604 1.00 93.75 320 PRO A C 1
ATOM 2606 O O . PRO A 1 320 ? 16.433 10.662 13.554 1.00 93.75 320 PRO A O 1
ATOM 2609 N N . ALA A 1 321 ? 16.402 9.513 11.619 1.00 93.38 321 ALA A N 1
ATOM 2610 C CA . ALA A 1 321 ? 14.951 9.346 11.547 1.00 93.38 321 ALA A CA 1
ATOM 2611 C C . ALA A 1 321 ? 14.378 8.605 12.763 1.00 93.38 321 ALA A C 1
ATOM 2613 O O . ALA A 1 321 ? 13.249 8.878 13.166 1.00 93.38 321 ALA A O 1
ATOM 2614 N N . ARG A 1 322 ? 15.168 7.759 13.448 1.00 93.62 322 ARG A N 1
ATOM 2615 C CA . ARG A 1 322 ? 14.752 7.090 14.699 1.00 93.62 322 ARG A CA 1
ATOM 2616 C C . ARG A 1 322 ? 14.336 8.067 15.802 1.00 93.62 322 ARG A C 1
ATOM 2618 O O . ARG A 1 322 ? 13.531 7.708 16.657 1.00 93.62 322 ARG A O 1
ATOM 2625 N N . LYS A 1 323 ? 14.791 9.328 15.771 1.00 92.56 323 LYS A N 1
ATOM 2626 C CA . LYS A 1 323 ? 14.304 10.387 16.680 1.00 92.56 323 LYS A CA 1
ATOM 2627 C C . LYS A 1 323 ? 12.790 10.626 16.558 1.00 92.56 323 LYS A C 1
ATOM 2629 O O . LYS A 1 323 ? 12.163 11.089 17.514 1.00 92.56 323 LYS A O 1
ATOM 2634 N N . LEU A 1 324 ? 12.179 10.279 15.423 1.00 92.50 324 LEU A N 1
ATOM 2635 C CA . LEU A 1 324 ? 10.727 10.312 15.244 1.00 92.50 324 LEU A CA 1
ATOM 2636 C C . LEU A 1 324 ? 10.023 9.306 16.155 1.00 92.50 324 LEU A C 1
ATOM 2638 O O . LEU A 1 324 ? 9.004 9.656 16.735 1.00 92.50 324 LEU A O 1
ATOM 2642 N N . VAL A 1 325 ? 10.574 8.107 16.367 1.00 94.00 325 VAL A N 1
ATOM 2643 C CA . VAL A 1 325 ? 10.012 7.116 17.307 1.00 94.00 325 VAL A CA 1
ATOM 2644 C C . VAL A 1 325 ? 9.974 7.705 18.714 1.00 94.00 325 VAL A C 1
ATOM 2646 O O . VAL A 1 325 ? 8.927 7.731 19.362 1.00 94.00 325 VAL A O 1
ATOM 2649 N N . TRP A 1 326 ? 11.101 8.263 19.158 1.00 91.69 326 TRP A N 1
ATOM 2650 C CA . TRP A 1 326 ? 11.251 8.780 20.516 1.00 91.69 326 TRP A CA 1
ATOM 2651 C C . TRP A 1 326 ? 10.369 10.005 20.780 1.00 91.69 326 TRP A C 1
ATOM 2653 O O . TRP A 1 326 ? 9.710 10.073 21.813 1.00 91.69 326 TRP A O 1
ATOM 2663 N N . SER A 1 327 ? 10.231 10.902 19.802 1.00 91.62 327 SER A N 1
ATOM 2664 C CA . SER A 1 327 ? 9.327 12.061 19.895 1.00 91.62 327 SER A CA 1
ATOM 2665 C C . SER A 1 327 ? 7.835 11.723 19.726 1.00 91.62 327 SER A C 1
ATOM 2667 O O . SER A 1 327 ? 6.988 12.605 19.836 1.00 91.62 327 SER A O 1
ATOM 2669 N N . SER A 1 328 ? 7.476 10.461 19.456 1.00 90.56 328 SER A N 1
ATOM 2670 C CA . SER A 1 328 ? 6.081 10.010 19.282 1.00 90.56 328 SER A CA 1
ATOM 2671 C C . SER A 1 328 ? 5.445 9.419 20.543 1.00 90.56 328 SER A C 1
ATOM 2673 O O . SER A 1 328 ? 4.296 8.980 20.499 1.00 90.56 328 SER A O 1
ATOM 2675 N N . GLY A 1 329 ? 6.172 9.399 21.660 1.00 92.25 329 GLY A N 1
ATOM 2676 C CA . GLY A 1 329 ? 5.652 8.983 22.959 1.00 92.25 329 GLY A CA 1
ATOM 2677 C C . GLY A 1 329 ? 5.487 7.464 23.149 1.00 92.25 329 GLY A C 1
ATOM 2678 O O . GLY A 1 329 ? 5.784 6.660 22.260 1.00 92.25 329 GLY A O 1
ATOM 2679 N N . PRO A 1 330 ? 4.983 7.050 24.326 1.00 93.25 330 PRO A N 1
ATOM 2680 C CA . PRO A 1 330 ? 5.134 5.688 24.846 1.00 93.25 330 PRO A CA 1
ATOM 2681 C C . PRO A 1 330 ? 4.428 4.605 24.024 1.00 93.25 330 PRO A C 1
ATOM 2683 O O . PRO A 1 330 ? 4.899 3.472 23.974 1.00 93.25 330 PRO A O 1
ATOM 2686 N N . THR A 1 331 ? 3.325 4.932 23.339 1.00 93.44 331 THR A N 1
ATOM 2687 C CA . THR A 1 331 ? 2.648 3.960 22.457 1.00 93.44 331 THR A CA 1
ATOM 2688 C C . THR A 1 331 ? 3.548 3.557 21.290 1.00 93.44 331 THR A C 1
ATOM 2690 O O . THR A 1 331 ? 3.651 2.375 20.971 1.00 93.44 331 THR A O 1
ATOM 2693 N N . THR A 1 332 ? 4.246 4.523 20.692 1.00 95.69 332 THR A N 1
ATOM 2694 C CA . THR A 1 332 ? 5.175 4.268 19.587 1.00 95.69 332 THR A CA 1
ATOM 2695 C C . THR A 1 332 ? 6.402 3.504 20.071 1.00 95.69 332 THR A C 1
ATOM 2697 O O . THR A 1 332 ? 6.864 2.604 19.379 1.00 95.69 332 THR A O 1
ATOM 2700 N N . TRP A 1 333 ? 6.895 3.788 21.282 1.00 96.38 333 TRP A N 1
ATOM 2701 C CA . TRP A 1 333 ? 8.019 3.050 21.878 1.00 96.38 333 TRP A CA 1
ATOM 2702 C C . TRP A 1 333 ? 7.670 1.579 22.115 1.00 96.38 333 TRP A C 1
ATOM 2704 O O . TRP A 1 333 ? 8.451 0.695 21.767 1.00 96.38 333 TRP A O 1
ATOM 2714 N N . LEU A 1 334 ? 6.472 1.313 22.649 1.00 96.19 334 LEU A N 1
ATOM 2715 C CA . LEU A 1 334 ? 5.960 -0.044 22.830 1.00 96.19 334 LEU A CA 1
ATOM 2716 C C . LEU A 1 334 ? 5.880 -0.789 21.491 1.00 96.19 334 LEU A C 1
ATOM 2718 O O . LEU A 1 334 ? 6.321 -1.932 21.396 1.00 96.19 334 LEU A O 1
ATOM 2722 N N . PHE A 1 335 ? 5.331 -0.148 20.457 1.00 96.25 335 PHE A N 1
ATOM 2723 C CA . PHE A 1 335 ? 5.226 -0.752 19.128 1.00 96.25 335 PHE A CA 1
ATOM 2724 C C . PHE A 1 335 ? 6.599 -0.995 18.506 1.00 96.25 335 PHE A C 1
ATOM 2726 O O . PHE A 1 335 ? 6.822 -2.061 17.946 1.00 96.25 335 PHE A O 1
ATOM 2733 N N . TYR A 1 336 ? 7.541 -0.066 18.671 1.00 96.12 336 TYR A N 1
ATOM 2734 C CA . TYR A 1 336 ? 8.909 -0.215 18.180 1.00 96.12 336 TYR A CA 1
ATOM 2735 C C . TYR A 1 336 ? 9.609 -1.421 18.820 1.00 96.12 336 TYR A C 1
ATOM 2737 O O . TYR A 1 336 ? 10.168 -2.258 18.114 1.00 96.12 336 TYR A O 1
ATOM 2745 N N . GLY A 1 337 ? 9.504 -1.570 20.146 1.00 95.31 337 GLY A N 1
ATOM 2746 C CA . GLY A 1 337 ? 10.008 -2.751 20.850 1.00 95.31 337 GLY A CA 1
ATOM 2747 C C . GLY A 1 337 ? 9.349 -4.047 20.367 1.00 95.31 337 GLY A C 1
ATOM 2748 O O . GLY A 1 337 ? 10.036 -5.036 20.120 1.00 95.31 337 GLY A O 1
ATOM 2749 N N . ALA A 1 338 ? 8.030 -4.034 20.155 1.00 93.75 338 ALA A N 1
ATOM 2750 C CA . ALA A 1 338 ? 7.305 -5.187 19.629 1.00 93.75 338 ALA A CA 1
ATOM 2751 C C . ALA A 1 338 ? 7.741 -5.564 18.200 1.00 93.75 338 ALA A C 1
ATOM 2753 O O . ALA A 1 338 ? 7.880 -6.749 17.905 1.00 93.75 338 ALA A O 1
ATOM 2754 N N . CYS A 1 339 ? 8.004 -4.583 17.332 1.00 92.81 339 CYS A N 1
ATOM 2755 C CA . CYS A 1 339 ? 8.530 -4.811 15.985 1.00 92.81 339 CYS A CA 1
ATOM 2756 C C . CYS A 1 339 ? 9.941 -5.414 16.013 1.00 92.81 339 CYS A C 1
ATOM 2758 O O . CYS A 1 339 ? 10.206 -6.342 15.252 1.00 92.81 339 CYS A O 1
ATOM 2760 N N . ILE A 1 340 ? 10.819 -4.964 16.917 1.00 92.12 340 ILE A N 1
ATOM 2761 C CA . ILE A 1 340 ? 12.148 -5.573 17.098 1.00 92.12 340 ILE A CA 1
ATOM 2762 C C . ILE A 1 340 ? 12.017 -7.044 17.500 1.00 92.12 340 ILE A C 1
ATOM 2764 O O . ILE A 1 340 ? 12.618 -7.906 16.866 1.00 92.12 340 ILE A O 1
ATOM 2768 N N . VAL A 1 341 ? 11.199 -7.349 18.513 1.00 91.50 341 VAL A N 1
ATOM 2769 C CA . VAL A 1 341 ? 10.979 -8.738 18.951 1.00 91.50 341 VAL A CA 1
ATOM 2770 C C . VAL A 1 341 ? 10.395 -9.578 17.817 1.00 91.50 341 VAL A C 1
ATOM 2772 O O . VAL A 1 341 ? 10.855 -10.690 17.573 1.00 91.50 341 VAL A O 1
ATOM 2775 N N . TYR A 1 342 ? 9.421 -9.039 17.079 1.00 86.12 342 TYR A N 1
ATOM 2776 C CA . TYR A 1 342 ? 8.825 -9.726 15.937 1.00 86.12 342 TYR A CA 1
ATOM 2777 C C . TYR A 1 342 ? 9.861 -10.090 14.870 1.00 86.12 342 TYR A C 1
ATOM 2779 O O . TYR A 1 342 ? 9.817 -11.201 14.357 1.00 86.12 342 TYR A O 1
ATOM 2787 N N . ARG A 1 343 ? 10.808 -9.192 14.571 1.00 84.75 343 ARG A N 1
ATOM 2788 C CA . ARG A 1 343 ? 11.890 -9.427 13.599 1.00 84.75 343 ARG A CA 1
ATOM 2789 C C . ARG A 1 343 ? 12.913 -10.473 14.059 1.00 84.75 343 ARG A C 1
ATOM 2791 O O . ARG A 1 343 ? 13.581 -11.040 13.209 1.00 84.75 343 ARG A O 1
ATOM 2798 N N . ILE A 1 344 ? 13.045 -10.710 15.367 1.00 84.88 344 ILE A N 1
ATOM 2799 C CA . ILE A 1 344 ? 13.941 -11.737 15.933 1.00 84.88 344 ILE A CA 1
ATOM 2800 C C . ILE A 1 344 ? 13.270 -13.119 15.947 1.00 84.88 344 ILE A C 1
ATOM 2802 O O . ILE A 1 344 ? 13.936 -14.135 15.784 1.00 84.88 344 ILE A O 1
ATOM 2806 N N . VAL A 1 345 ? 11.960 -13.158 16.209 1.00 80.12 345 VAL A N 1
ATOM 2807 C CA . VAL A 1 345 ? 11.192 -14.407 16.371 1.00 80.12 345 VAL A CA 1
ATOM 2808 C C . VAL A 1 345 ? 10.641 -14.932 15.040 1.00 80.12 345 VAL A C 1
ATOM 2810 O O . VAL A 1 345 ? 10.324 -16.117 14.929 1.00 80.12 345 VAL A O 1
ATOM 2813 N N . ARG A 1 346 ? 10.453 -14.047 14.059 1.00 67.81 346 ARG A N 1
ATOM 2814 C CA . ARG A 1 346 ? 10.102 -14.400 12.680 1.00 67.81 346 ARG A CA 1
ATOM 2815 C C . ARG A 1 346 ? 11.309 -14.988 11.966 1.00 67.81 346 ARG A C 1
ATOM 2817 O O . ARG A 1 346 ? 11.051 -15.907 11.157 1.00 67.81 346 ARG A O 1
#

Foldseek 3Di:
DDLVLLLCCLPPPQVVLLVVLLVVLLVLLCPFPDPLLSVLLNCLSPVVVVQLSLLLSLLSLDVPCSNLLSQLSSLLVSLLSSLLSCLAPVPDQDLVLLLLLLVLNLLLLPLPDDDDQSRPVVVRRGRVCSSVVSSNSSSVSLVQQQASVLQSVLLNVLSVLLSLLSSLQRHDPVRNVVSLQVVQVVCCVVCVVDDSLLQSQQSNACNLVSNSSSQSNDHAHNVLSVLSSQLRPRLVSSLLRLLVLLLCVVVCVVVVGDGSLVVDPDLVVSLVVNVVSLVSSLVSLCSNPPPSVSSNLSSLLSLLQSCLDPSQVVDPSRVVSVVVLVVSDDSSVVNNVSNNVVVVVD

Radius of gyration: 18.94 Å; chains: 1; bounding box: 47×47×50 Å

Secondary structure (DSSP, 8-state):
--HHHHHHHIIIIIHHHHHHHHHHHHHHHTT-SSHHHHHHHHHHHHHSHHHHHHHGGGGGS-STTHHHHHHHHHHHHHHHHHHHHHHHSS----HHHHHHHHHHHHHHH-TTPPP--TTTTTT----TTHHHHHHHHHHHHHTT-TTHHHHHHHHHHHHHHHHHHHHHHSS-HHHHHHHHHHHHHTTTTT-TTS-HHHHHHHHT--HHHHHHHHHTTS---HHHHHHHHHHHTTHHHHHHHHHHHHHSHHHHHHHT---GGGGSS-HHHHHHHHHHHHHHHHHHHHT--SSHHHHHHHHHHHHHHHHTSHHHHH-TTTGGGGHHHHTT-HHHHHHHHHHHHHHHH-